Protein AF-A0A7S2KIX0-F1 (afdb_monomer_lite)

Secondary structure (DSSP, 8-state):
----------GGGTSS--BBTT-PBBPSSEEETTTEEESSSSB-TT--TT--EEEBSSTTTSSSSEEEBPPPTHHHHTTEE-SSTT-B-TT--BHHHHHHTT-B-TTSSB-TTS-TTS--GGGG-BTTB-HHHH-GGGT-SEES-TT-BPPTT-B-TTS-BHHHHHHTT-EETTTEE-TT--HHHH--GGGG-BTTB-HHHH-GGGT-SBTS------PPP-PPPPP-

Structure (mmCIF, N/CA/C/O backbone):
data_AF-A0A7S2KIX0-F1
#
_entry.id   AF-A0A7S2KIX0-F1
#
loop_
_atom_site.group_PDB
_atom_site.id
_atom_site.type_symbol
_atom_site.label_atom_id
_atom_site.label_alt_id
_atom_site.label_comp_id
_atom_site.label_asym_id
_atom_site.label_entity_id
_atom_site.label_seq_id
_atom_site.pdbx_PDB_ins_code
_atom_site.Cartn_x
_atom_site.Cartn_y
_atom_site.Cartn_z
_atom_site.occupancy
_atom_site.B_iso_or_equiv
_atom_site.auth_seq_id
_atom_site.auth_comp_id
_atom_site.auth_asym_id
_atom_site.auth_atom_id
_atom_site.pdbx_PDB_model_num
ATOM 1 N N . ALA A 1 1 ? -19.365 14.871 -30.797 1.00 33.94 1 ALA A N 1
ATOM 2 C CA . ALA A 1 1 ? -18.209 13.958 -30.848 1.00 33.94 1 ALA A CA 1
ATOM 3 C C . ALA A 1 1 ? -17.497 14.043 -29.508 1.00 33.94 1 ALA A C 1
ATOM 5 O O . ALA A 1 1 ? -16.881 15.056 -29.206 1.00 33.94 1 ALA A O 1
ATOM 6 N N . SER A 1 2 ? -17.723 13.043 -28.665 1.00 33.34 2 SER A N 1
ATOM 7 C CA . SER A 1 2 ? -17.165 12.904 -27.321 1.00 33.34 2 SER A CA 1
ATOM 8 C C . SER A 1 2 ? -15.720 12.429 -27.450 1.00 33.34 2 SER A C 1
ATOM 10 O O . SER A 1 2 ? -15.500 11.404 -28.088 1.00 33.34 2 SER A O 1
ATOM 12 N N . ASN A 1 3 ? -14.748 13.138 -26.875 1.00 33.38 3 ASN A N 1
ATOM 13 C CA . ASN A 1 3 ? -13.378 12.637 -26.781 1.00 33.38 3 ASN A CA 1
ATOM 14 C C . ASN A 1 3 ? -13.010 12.527 -25.302 1.00 33.38 3 ASN A C 1
ATOM 16 O O . ASN A 1 3 ? -12.975 13.528 -24.588 1.00 33.38 3 ASN A O 1
ATOM 20 N N . GLY A 1 4 ? -12.882 11.281 -24.850 1.00 30.16 4 GLY A N 1
ATOM 21 C CA . GLY A 1 4 ? -12.712 10.906 -23.455 1.00 30.16 4 GLY A CA 1
ATOM 22 C C . GLY A 1 4 ? -11.317 11.232 -22.941 1.00 30.16 4 GLY A C 1
ATOM 23 O O . GLY A 1 4 ? -10.312 10.948 -23.590 1.00 30.16 4 GLY A O 1
ATOM 24 N N . SER A 1 5 ? -11.277 11.812 -21.747 1.00 35.88 5 SER A N 1
ATOM 25 C CA . SER A 1 5 ? -10.066 12.038 -20.972 1.00 35.88 5 SER A CA 1
ATOM 26 C C . SER A 1 5 ? -9.461 10.698 -20.553 1.00 35.88 5 SER A C 1
ATOM 28 O O . SER A 1 5 ? -9.914 10.072 -19.596 1.00 35.88 5 SER A O 1
ATOM 30 N N . ALA A 1 6 ? -8.429 10.256 -21.270 1.00 33.47 6 ALA A N 1
ATOM 31 C CA . ALA A 1 6 ? -7.516 9.242 -20.774 1.00 33.47 6 ALA A CA 1
ATOM 32 C C . ALA A 1 6 ? -6.704 9.864 -19.631 1.00 33.47 6 ALA A C 1
ATOM 34 O O . ALA A 1 6 ? -5.890 10.763 -19.841 1.00 33.47 6 ALA A O 1
ATOM 35 N N . VAL A 1 7 ? -6.965 9.411 -18.409 1.00 40.19 7 VAL A N 1
ATOM 36 C CA . VAL A 1 7 ? -6.125 9.691 -17.244 1.00 40.19 7 VAL A CA 1
ATOM 37 C C . VAL A 1 7 ? -4.750 9.091 -17.537 1.00 40.19 7 VAL A C 1
ATOM 39 O O . VAL A 1 7 ? -4.582 7.874 -17.536 1.00 40.19 7 VAL A O 1
ATOM 42 N N . THR A 1 8 ? -3.771 9.930 -17.864 1.00 33.56 8 THR A N 1
ATOM 43 C CA . THR A 1 8 ? -2.379 9.512 -18.044 1.00 33.56 8 THR A CA 1
ATOM 44 C C . THR A 1 8 ? -1.840 9.027 -16.703 1.00 33.56 8 THR A C 1
ATOM 46 O O . THR A 1 8 ? -1.513 9.832 -15.831 1.00 33.56 8 THR A O 1
ATOM 49 N N . ALA A 1 9 ? -1.770 7.706 -16.529 1.00 35.38 9 ALA A N 1
ATOM 50 C CA . ALA A 1 9 ? -1.005 7.094 -15.455 1.00 35.38 9 ALA A CA 1
ATOM 51 C C . ALA A 1 9 ? 0.462 7.547 -15.563 1.00 35.38 9 ALA A C 1
ATOM 53 O O . ALA A 1 9 ? 1.038 7.580 -16.651 1.00 35.38 9 ALA A O 1
ATOM 54 N N . ASN A 1 10 ? 1.045 7.943 -14.433 1.00 35.91 10 ASN A N 1
ATOM 55 C CA . ASN A 1 10 ? 2.407 8.457 -14.343 1.00 35.91 10 ASN A CA 1
ATOM 56 C C . ASN A 1 10 ? 3.412 7.419 -14.884 1.00 35.91 10 ASN A C 1
ATOM 58 O O . ASN A 1 10 ? 3.462 6.299 -14.377 1.00 35.91 10 ASN A O 1
ATOM 62 N N . ALA A 1 11 ? 4.220 7.782 -15.886 1.00 34.94 11 ALA A N 1
ATOM 63 C CA . ALA A 1 11 ? 5.171 6.878 -16.546 1.00 34.94 11 ALA A CA 1
ATOM 64 C C . ALA A 1 11 ? 6.169 6.224 -15.566 1.00 34.94 11 ALA A C 1
ATOM 66 O O . ALA A 1 11 ? 6.608 5.100 -15.788 1.00 34.94 11 ALA A O 1
ATOM 67 N N . SER A 1 12 ? 6.456 6.873 -14.434 1.00 41.53 12 SER A N 1
ATOM 68 C CA . SER A 1 12 ? 7.320 6.351 -13.367 1.00 41.53 12 SER A CA 1
ATOM 69 C C . SER A 1 12 ? 6.757 5.115 -12.646 1.00 41.53 12 SER A C 1
ATOM 71 O O . SER A 1 12 ? 7.514 4.364 -12.037 1.00 41.53 12 SER A O 1
ATOM 73 N N . ALA A 1 13 ? 5.441 4.881 -12.715 1.00 47.72 13 ALA A N 1
ATOM 74 C CA . ALA A 1 13 ? 4.786 3.707 -12.133 1.00 47.72 13 ALA A CA 1
ATOM 75 C C . ALA A 1 13 ? 4.957 2.438 -12.983 1.00 47.72 13 ALA A C 1
ATOM 77 O O . ALA A 1 13 ? 4.900 1.331 -12.450 1.00 47.72 13 ALA A O 1
ATOM 78 N N . ALA A 1 14 ? 5.177 2.590 -14.294 1.00 49.25 14 ALA A N 1
ATOM 79 C CA . ALA A 1 14 ? 5.351 1.472 -15.220 1.00 49.25 14 ALA A CA 1
ATOM 80 C C . ALA A 1 14 ? 6.753 0.834 -15.129 1.00 49.25 14 ALA A C 1
ATOM 82 O O . ALA A 1 14 ? 6.916 -0.332 -15.478 1.00 49.25 14 ALA A O 1
ATOM 83 N N . THR A 1 15 ? 7.750 1.562 -14.612 1.00 52.56 15 THR A N 1
ATOM 84 C CA . THR A 1 15 ? 9.165 1.135 -14.608 1.00 52.56 15 THR A CA 1
ATOM 85 C C . THR A 1 15 ? 9.674 0.646 -13.246 1.00 52.56 15 THR A C 1
ATOM 87 O O . THR A 1 15 ? 10.772 0.095 -13.159 1.00 52.56 15 THR A O 1
ATOM 90 N N . ALA A 1 16 ? 8.91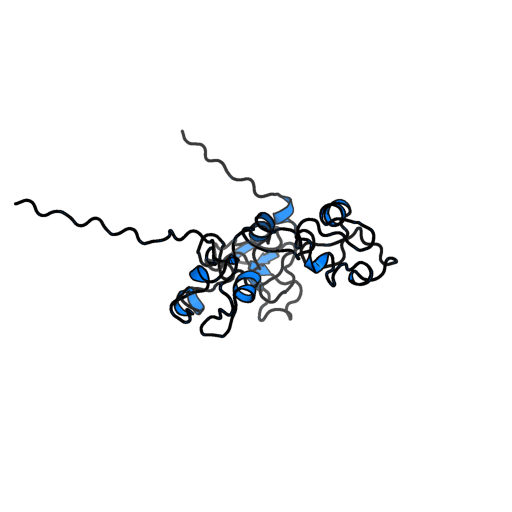5 0.847 -12.165 1.00 66.50 16 ALA 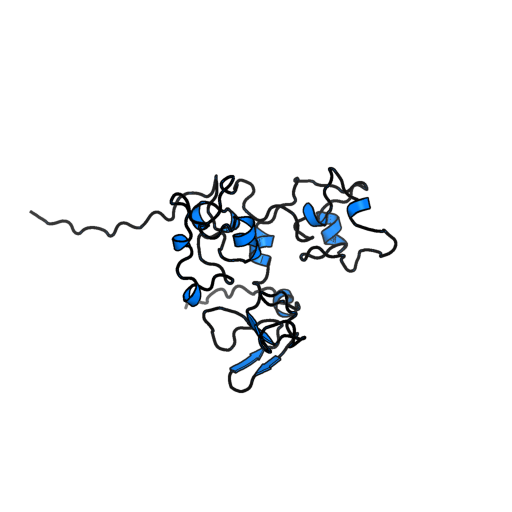A N 1
ATOM 91 C CA . ALA A 1 16 ? 9.303 0.361 -10.843 1.00 66.50 16 ALA A CA 1
ATOM 92 C C . ALA A 1 16 ? 9.231 -1.175 -10.793 1.00 66.50 16 ALA A C 1
ATOM 94 O O . ALA A 1 16 ? 8.235 -1.769 -11.211 1.00 66.50 16 ALA A O 1
ATOM 95 N N . VAL A 1 17 ? 10.281 -1.816 -10.269 1.00 79.25 17 VAL A N 1
ATOM 96 C CA . VAL A 1 17 ? 10.253 -3.256 -9.987 1.00 79.25 17 VAL A CA 1
ATOM 97 C C . VAL A 1 17 ? 9.199 -3.514 -8.920 1.00 79.25 17 VAL A C 1
ATOM 99 O O . VAL A 1 17 ? 9.225 -2.889 -7.864 1.00 79.25 17 VAL A O 1
ATOM 102 N N . ARG A 1 18 ? 8.265 -4.416 -9.207 1.00 88.19 18 ARG A N 1
ATOM 103 C CA . ARG A 1 18 ? 7.156 -4.762 -8.319 1.00 88.19 18 ARG A CA 1
ATOM 104 C C . ARG A 1 18 ? 7.367 -6.139 -7.705 1.00 88.19 18 ARG A C 1
ATOM 106 O O . ARG A 1 18 ? 8.311 -6.851 -8.040 1.00 88.19 18 ARG A O 1
ATOM 113 N N . MET A 1 19 ? 6.499 -6.478 -6.763 1.00 89.56 19 MET A N 1
ATOM 114 C CA . MET A 1 19 ? 6.519 -7.760 -6.076 1.00 89.56 19 MET A CA 1
ATOM 115 C C . MET A 1 19 ? 5.171 -8.455 -6.195 1.00 89.56 19 MET A C 1
ATOM 117 O O . MET A 1 19 ? 4.130 -7.797 -6.332 1.00 89.56 19 MET A O 1
ATOM 121 N N . THR A 1 20 ? 5.201 -9.776 -6.104 1.00 90.50 20 THR A N 1
ATOM 122 C CA . THR A 1 20 ? 4.007 -10.602 -5.969 1.00 90.50 20 THR A CA 1
ATOM 123 C C . THR A 1 20 ? 3.407 -10.499 -4.566 1.00 90.50 20 THR A C 1
ATOM 125 O O . THR A 1 20 ? 4.004 -9.907 -3.656 1.00 90.50 20 THR A O 1
ATOM 128 N N . TRP A 1 21 ? 2.226 -11.084 -4.363 1.00 81.56 21 TRP A N 1
ATOM 129 C CA . TRP A 1 21 ? 1.598 -11.214 -3.045 1.00 81.56 21 TRP A CA 1
ATOM 130 C C . TRP A 1 21 ? 2.486 -11.921 -2.012 1.00 81.56 21 TRP A C 1
ATOM 132 O O . TRP A 1 21 ? 2.554 -11.448 -0.874 1.00 81.56 21 TRP A O 1
ATOM 142 N N . ASN A 1 22 ? 3.284 -12.908 -2.430 1.00 83.19 22 ASN A N 1
ATOM 143 C CA . ASN A 1 22 ? 4.268 -13.579 -1.569 1.00 83.19 22 ASN A CA 1
ATOM 144 C C . ASN A 1 22 ? 5.575 -12.785 -1.382 1.00 83.19 22 ASN A C 1
ATOM 146 O O . ASN A 1 22 ? 6.516 -13.256 -0.752 1.00 83.19 22 ASN A O 1
ATOM 150 N N . GLY A 1 23 ? 5.646 -11.548 -1.889 1.00 84.69 23 GLY A N 1
ATOM 151 C CA . GLY A 1 23 ? 6.829 -10.694 -1.759 1.00 84.69 23 GLY A CA 1
ATOM 152 C C . GLY A 1 23 ? 7.939 -11.032 -2.753 1.00 84.69 23 GLY A C 1
ATOM 153 O O . GLY A 1 23 ? 9.059 -10.541 -2.612 1.00 84.69 23 GLY A O 1
ATOM 154 N N . CYS A 1 24 ? 7.642 -11.828 -3.779 1.00 92.00 24 CYS A N 1
ATOM 155 C CA . CYS A 1 24 ? 8.630 -12.244 -4.757 1.00 92.00 24 CYS A CA 1
ATOM 156 C C . CYS A 1 24 ? 8.870 -11.155 -5.781 1.00 92.00 24 CYS A C 1
ATOM 158 O O . CYS A 1 24 ? 7.944 -10.588 -6.358 1.00 92.00 24 CYS A O 1
ATOM 160 N N . LYS A 1 25 ? 10.144 -10.850 -6.008 1.00 93.31 25 LYS A N 1
ATOM 161 C CA . LYS A 1 25 ? 10.543 -9.794 -6.926 1.00 93.31 25 LYS A CA 1
ATOM 162 C C . LYS A 1 25 ? 10.190 -10.183 -8.358 1.00 93.31 25 LYS A C 1
ATOM 164 O O . LYS A 1 25 ? 10.662 -11.194 -8.875 1.00 93.31 25 LYS A O 1
ATOM 169 N N . CYS A 1 26 ? 9.385 -9.353 -9.002 1.00 94.12 26 CYS A N 1
ATOM 170 C CA . CYS A 1 26 ? 9.040 -9.496 -10.404 1.00 94.12 26 CYS A CA 1
ATOM 171 C C . CYS A 1 26 ? 10.223 -9.108 -11.295 1.00 94.12 26 CYS A C 1
ATOM 173 O O . CYS A 1 26 ? 10.953 -8.157 -11.003 1.00 94.12 26 CYS A O 1
ATOM 175 N N . LYS A 1 27 ? 10.372 -9.781 -12.438 1.00 94.19 27 LYS A N 1
ATOM 176 C CA . LYS A 1 27 ? 11.271 -9.326 -13.509 1.00 94.19 27 LYS A CA 1
ATOM 177 C C . LYS A 1 27 ? 10.851 -7.932 -13.979 1.00 94.19 27 LYS A C 1
ATOM 179 O O . LYS A 1 27 ? 9.680 -7.578 -13.897 1.00 94.19 27 LYS A O 1
ATOM 184 N N . LYS A 1 28 ? 11.799 -7.136 -14.482 1.00 91.38 28 LYS A N 1
ATOM 185 C CA . LYS A 1 28 ? 11.531 -5.788 -15.035 1.00 91.38 28 LYS A CA 1
ATOM 186 C C . LYS A 1 28 ? 10.733 -5.808 -16.337 1.00 91.38 28 LYS A C 1
ATOM 188 O O . LYS A 1 28 ? 10.023 -4.854 -16.624 1.00 91.38 28 LYS A O 1
ATOM 193 N N . GLU A 1 29 ? 10.892 -6.880 -17.097 1.00 92.62 29 GLU A N 1
ATOM 194 C CA . GLU A 1 29 ? 10.193 -7.181 -18.337 1.00 92.62 29 GLU A CA 1
ATOM 195 C C . GLU A 1 29 ? 10.167 -8.703 -18.506 1.00 92.62 29 GLU A C 1
ATOM 197 O O . GLU A 1 29 ? 11.024 -9.419 -17.968 1.00 92.62 29 GLU A O 1
ATOM 202 N N . TRP A 1 30 ? 9.173 -9.221 -19.216 1.00 93.06 30 TRP A N 1
ATOM 203 C CA . TRP A 1 30 ? 9.039 -10.656 -19.451 1.00 93.06 30 TRP A CA 1
ATOM 204 C C . TRP A 1 30 ? 8.177 -10.952 -20.678 1.00 93.06 30 TRP A C 1
ATOM 206 O O . TRP A 1 30 ? 7.436 -10.109 -21.176 1.00 93.06 30 TRP A O 1
ATOM 216 N N . THR A 1 31 ? 8.292 -12.167 -21.207 1.00 93.56 31 THR A N 1
ATOM 217 C CA . THR A 1 31 ? 7.470 -12.664 -22.317 1.00 93.56 31 THR A CA 1
ATOM 218 C C . THR A 1 31 ? 7.097 -14.112 -22.046 1.00 93.56 31 THR A C 1
ATOM 220 O O . THR A 1 31 ? 7.946 -14.892 -21.614 1.00 93.56 31 THR A O 1
ATOM 223 N N . TRP A 1 32 ? 5.840 -14.463 -22.308 1.00 90.62 32 TRP A N 1
ATOM 224 C CA . TRP A 1 32 ? 5.318 -15.816 -22.162 1.00 90.62 32 TRP A CA 1
ATOM 225 C C . TRP A 1 32 ? 4.600 -16.250 -23.440 1.00 90.62 32 TRP A C 1
ATOM 227 O O . TRP A 1 32 ? 3.709 -15.560 -23.948 1.00 90.62 32 TRP A O 1
ATOM 237 N N . ALA A 1 33 ? 4.991 -17.410 -23.968 1.00 91.38 33 ALA A N 1
ATOM 238 C CA . ALA A 1 33 ? 4.444 -17.941 -25.210 1.00 91.38 33 ALA A CA 1
ATOM 239 C C . ALA A 1 33 ? 2.931 -18.192 -25.089 1.00 91.38 33 ALA A C 1
ATOM 241 O O . ALA A 1 33 ? 2.482 -18.907 -24.200 1.00 91.38 33 ALA A O 1
ATOM 242 N N . GLY A 1 34 ? 2.148 -17.613 -26.000 1.00 88.12 34 GLY A N 1
ATOM 243 C CA . GLY A 1 34 ? 0.690 -17.777 -26.033 1.00 88.12 34 GLY A CA 1
ATOM 244 C C . GLY A 1 34 ? -0.109 -16.798 -25.166 1.00 88.12 34 GLY A C 1
ATOM 245 O O . GLY A 1 34 ? -1.326 -16.781 -25.292 1.00 88.12 34 GLY A O 1
ATOM 246 N N . ILE A 1 35 ? 0.547 -15.962 -24.353 1.00 87.19 35 ILE A N 1
ATOM 247 C CA . ILE A 1 35 ? -0.111 -14.919 -23.544 1.00 87.19 35 ILE A CA 1
ATOM 248 C C . ILE A 1 35 ? 0.306 -13.525 -24.034 1.00 87.19 35 ILE A C 1
ATOM 250 O O . ILE A 1 35 ? -0.543 -12.689 -24.327 1.00 87.19 35 ILE A O 1
ATOM 254 N N . GLY A 1 36 ? 1.610 -13.271 -24.180 1.00 88.94 36 GLY A N 1
ATOM 255 C CA . GLY A 1 36 ? 2.118 -11.976 -24.635 1.00 88.94 36 GLY A CA 1
ATOM 256 C C . GLY A 1 36 ? 3.407 -11.550 -23.939 1.00 88.94 36 GLY A C 1
ATOM 257 O O . GLY A 1 36 ? 4.135 -12.365 -23.370 1.00 88.94 36 GLY A O 1
ATOM 258 N N . SER A 1 37 ? 3.700 -10.254 -24.009 1.00 90.31 37 SER A N 1
ATOM 259 C CA . SER A 1 37 ? 4.885 -9.634 -23.412 1.00 90.31 37 SER A CA 1
ATOM 260 C C . SER A 1 37 ? 4.506 -8.486 -22.488 1.00 90.31 37 SER A C 1
ATOM 262 O O . SER A 1 37 ? 3.569 -7.739 -22.767 1.00 90.31 37 SER A O 1
ATOM 264 N N . CYS A 1 38 ? 5.297 -8.295 -21.442 1.00 90.88 38 CYS A N 1
ATOM 265 C CA . CYS A 1 38 ? 5.198 -7.189 -20.509 1.00 90.88 38 CYS A CA 1
ATOM 266 C C . CYS A 1 38 ? 6.516 -6.411 -20.521 1.00 90.88 38 CYS A C 1
ATOM 268 O O . CYS A 1 38 ? 7.558 -6.955 -20.163 1.00 90.88 38 CYS A O 1
ATOM 270 N N . ASN A 1 39 ? 6.467 -5.140 -20.926 1.00 89.50 39 ASN A N 1
ATOM 271 C CA . ASN A 1 39 ? 7.597 -4.199 -20.845 1.00 89.50 39 ASN A CA 1
ATOM 272 C C . ASN A 1 39 ? 7.539 -3.370 -19.545 1.00 89.50 39 ASN A C 1
ATOM 274 O O . ASN A 1 39 ? 7.779 -2.166 -19.515 1.00 89.50 39 ASN A O 1
ATOM 278 N N . ALA A 1 40 ? 7.070 -4.010 -18.486 1.00 86.56 40 ALA A N 1
ATOM 279 C CA . ALA A 1 40 ? 6.928 -3.454 -17.156 1.00 86.56 40 ALA A CA 1
ATOM 280 C C . ALA A 1 40 ? 7.121 -4.594 -16.158 1.00 86.56 40 ALA A C 1
ATOM 282 O O . ALA A 1 40 ? 7.168 -5.769 -16.530 1.00 86.56 40 ALA A O 1
ATOM 283 N N . SER A 1 41 ? 7.204 -4.264 -14.871 1.00 90.19 41 SER A N 1
ATOM 284 C CA . SER A 1 41 ? 7.397 -5.313 -13.877 1.00 90.19 41 SER A CA 1
ATOM 285 C C . SER A 1 41 ? 6.140 -6.164 -13.655 1.00 90.19 41 SER A C 1
ATOM 287 O O . SER A 1 41 ? 6.243 -7.368 -13.458 1.00 90.19 41 SER A O 1
ATOM 289 N N . CYS A 1 42 ? 4.951 -5.562 -13.773 1.00 90.62 42 CYS A N 1
ATOM 290 C CA . CYS A 1 42 ? 3.653 -6.234 -13.657 1.00 90.62 42 CYS A CA 1
ATOM 291 C C . CYS A 1 42 ? 2.701 -5.775 -14.760 1.00 90.62 42 CYS A C 1
ATOM 293 O O . CYS A 1 42 ? 2.521 -4.569 -14.939 1.00 90.62 42 CYS A O 1
ATOM 295 N N . CYS A 1 43 ? 2.041 -6.718 -15.428 1.00 90.38 43 CYS A N 1
ATOM 296 C CA . CYS A 1 43 ? 1.052 -6.462 -16.479 1.00 90.38 43 CYS A CA 1
ATOM 297 C C . CYS A 1 43 ? -0.153 -7.393 -16.329 1.00 90.38 43 CYS A C 1
ATOM 299 O O . CYS A 1 43 ? -0.120 -8.319 -15.533 1.00 90.38 43 CYS A O 1
ATOM 301 N N . ASN A 1 44 ? -1.200 -7.160 -17.121 1.00 89.88 44 ASN A N 1
ATOM 302 C CA . ASN A 1 44 ? -2.329 -8.080 -17.265 1.00 89.88 44 ASN A CA 1
ATOM 303 C C . ASN A 1 44 ? -2.647 -8.307 -18.762 1.00 89.88 44 ASN A C 1
ATOM 305 O O . ASN A 1 44 ? -3.654 -7.795 -19.258 1.00 89.88 44 ASN A O 1
ATOM 309 N N . PRO A 1 45 ? -1.730 -8.924 -19.536 1.00 89.81 45 PRO A N 1
ATOM 310 C CA . PRO A 1 45 ? -1.855 -9.032 -20.997 1.00 89.81 45 PRO A CA 1
ATOM 311 C C . PRO A 1 45 ? -2.998 -9.951 -21.457 1.00 89.81 45 PRO A C 1
ATOM 313 O O . PRO A 1 45 ? -3.477 -9.818 -22.580 1.00 89.81 45 PRO A O 1
ATOM 316 N N . ASP A 1 46 ? -3.434 -10.860 -20.596 1.00 87.44 46 ASP A N 1
ATOM 317 C CA . ASP A 1 46 ? -4.511 -11.831 -20.788 1.00 87.44 46 ASP A CA 1
ATOM 318 C C . ASP A 1 46 ? -5.862 -11.367 -20.231 1.00 87.44 46 ASP A C 1
ATOM 320 O O . ASP A 1 46 ? -6.859 -12.074 -20.375 1.00 87.44 46 ASP A O 1
ATOM 324 N N . ASN A 1 47 ? -5.922 -10.156 -19.665 1.00 84.50 47 ASN A N 1
ATOM 325 C CA . ASN A 1 47 ? -7.128 -9.601 -19.057 1.00 84.50 47 ASN A CA 1
ATOM 326 C C . ASN A 1 47 ? -7.716 -10.548 -17.989 1.00 84.50 47 ASN A C 1
ATOM 328 O O . ASN A 1 47 ? -8.935 -10.729 -17.901 1.00 84.50 47 ASN A O 1
ATOM 332 N N . ASP A 1 48 ? -6.825 -11.145 -17.191 1.00 84.19 48 ASP A N 1
ATOM 333 C CA . ASP A 1 48 ? -7.151 -11.939 -16.014 1.00 84.19 48 ASP A CA 1
ATOM 334 C C . ASP A 1 48 ? -7.957 -11.084 -15.024 1.00 84.19 48 ASP A C 1
ATOM 336 O O . ASP A 1 48 ? -7.667 -9.908 -14.777 1.00 84.19 48 ASP A O 1
ATOM 340 N N . GLN A 1 49 ? -9.009 -11.677 -14.478 1.00 78.06 49 GLN A N 1
ATOM 341 C CA . GLN A 1 49 ? -9.926 -11.037 -13.543 1.00 78.06 49 GLN A CA 1
ATOM 342 C C . GLN A 1 49 ? -9.281 -10.831 -12.167 1.00 78.06 49 GLN A C 1
ATOM 344 O O . GLN A 1 49 ? -9.631 -9.880 -11.471 1.00 78.06 49 GLN A O 1
ATOM 349 N N . GLU A 1 50 ? -8.312 -11.675 -11.808 1.00 76.19 50 GLU A N 1
ATOM 350 C CA . GLU A 1 50 ? -7.527 -11.593 -10.571 1.00 76.19 50 GLU A CA 1
ATOM 351 C C . GLU A 1 50 ? -6.470 -10.466 -10.642 1.00 76.19 50 GLU A C 1
ATOM 353 O O . GLU A 1 50 ? -5.921 -10.033 -9.630 1.00 76.19 50 GLU A O 1
ATOM 358 N N . GLY A 1 51 ? -6.241 -9.902 -11.836 1.00 81.50 51 GLY A N 1
ATOM 359 C CA . GLY A 1 51 ? -5.516 -8.651 -12.029 1.00 81.50 51 GLY A CA 1
ATOM 360 C C . GLY A 1 51 ? -4.080 -8.814 -12.539 1.00 81.50 51 GLY A C 1
ATOM 361 O O . GLY A 1 51 ? -3.750 -9.793 -13.204 1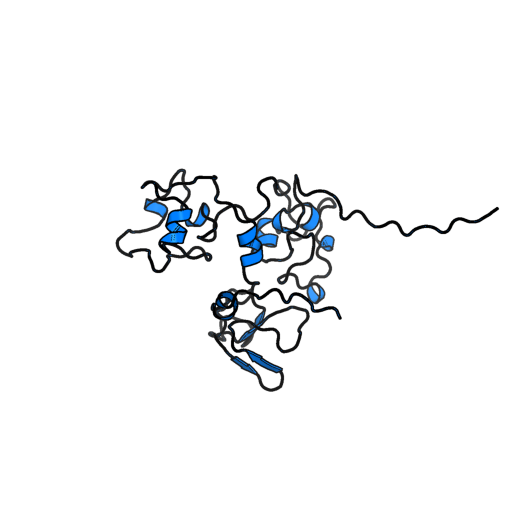.00 81.50 51 GLY A O 1
ATOM 362 N N . PRO A 1 52 ? -3.212 -7.804 -12.328 1.00 88.44 52 PRO A N 1
ATOM 363 C CA . PRO A 1 52 ? -1.869 -7.814 -12.887 1.00 88.44 52 PRO A CA 1
ATOM 364 C C . PRO A 1 52 ? -0.965 -8.833 -12.194 1.00 88.44 52 PRO A C 1
ATOM 366 O O . PRO A 1 52 ? -0.935 -8.924 -10.970 1.00 88.44 52 PRO A O 1
ATOM 369 N N . TRP A 1 53 ? -0.143 -9.513 -12.979 1.00 91.94 53 TRP A N 1
ATOM 370 C CA . TRP A 1 53 ? 0.805 -10.533 -12.552 1.00 91.94 53 TRP A CA 1
ATOM 371 C C . TRP A 1 53 ? 2.169 -10.326 -13.220 1.00 91.94 53 TRP A C 1
ATOM 373 O O . TRP A 1 53 ? 2.360 -9.424 -14.049 1.00 91.94 53 TRP A O 1
ATOM 383 N N . CYS A 1 54 ? 3.155 -11.114 -12.804 1.00 94.50 54 CYS A N 1
ATOM 384 C CA . CYS A 1 54 ? 4.508 -11.052 -13.334 1.00 94.50 54 CYS A CA 1
ATOM 385 C C . CYS A 1 54 ? 5.210 -12.408 -13.319 1.00 94.50 54 CYS A C 1
ATOM 387 O O . CYS A 1 54 ? 4.874 -13.291 -12.535 1.00 94.50 54 CYS A O 1
ATOM 389 N N . MET A 1 55 ? 6.265 -12.525 -14.125 1.00 95.12 55 MET A N 1
ATOM 390 C CA . MET A 1 55 ? 7.276 -13.567 -13.951 1.00 95.12 55 MET A CA 1
ATOM 391 C C . MET A 1 55 ? 8.212 -13.190 -12.803 1.00 95.12 55 MET A C 1
ATOM 393 O O . MET A 1 55 ? 8.759 -12.083 -12.811 1.00 95.12 55 MET A O 1
ATOM 397 N N . VAL A 1 56 ? 8.454 -14.099 -11.860 1.00 95.44 56 VAL A N 1
ATOM 398 C CA . VAL A 1 56 ? 9.380 -13.838 -10.746 1.00 95.44 56 VAL A CA 1
ATOM 399 C C . VAL A 1 56 ? 10.838 -13.975 -11.181 1.00 95.44 56 VAL A C 1
ATOM 401 O O . VAL A 1 56 ? 11.172 -14.750 -12.081 1.00 95.44 56 VAL A O 1
ATOM 404 N N . GLU A 1 57 ? 11.724 -13.180 -10.580 1.00 94.50 57 GLU A N 1
ATOM 405 C CA . GLU A 1 57 ? 13.174 -13.293 -10.784 1.00 94.50 57 GLU A CA 1
ATOM 406 C C . GLU A 1 57 ? 13.708 -14.601 -10.190 1.00 94.50 57 GLU A C 1
ATOM 408 O O . GLU A 1 57 ? 14.442 -15.324 -10.866 1.00 94.50 57 GLU A O 1
ATOM 413 N N . ASP A 1 58 ? 13.300 -14.910 -8.956 1.00 93.31 58 ASP A N 1
ATOM 414 C CA . ASP A 1 58 ? 13.630 -16.149 -8.257 1.00 93.31 58 ASP A CA 1
ATOM 415 C C . ASP A 1 58 ? 12.451 -17.125 -8.323 1.00 93.31 58 ASP A C 1
ATOM 417 O O . ASP A 1 58 ? 11.426 -16.932 -7.672 1.00 93.31 58 ASP A O 1
ATOM 421 N N . LYS A 1 59 ? 12.627 -18.192 -9.105 1.00 92.06 59 LYS A N 1
ATOM 422 C CA . LYS A 1 59 ? 11.634 -19.256 -9.313 1.00 92.06 59 LYS A CA 1
ATOM 423 C C . LYS A 1 59 ? 11.342 -20.081 -8.062 1.00 92.06 59 LYS A C 1
ATOM 425 O O . LYS A 1 59 ? 10.388 -20.843 -8.062 1.00 92.06 59 LYS A O 1
ATOM 430 N N . THR A 1 60 ? 12.192 -19.991 -7.043 1.00 91.62 60 THR A N 1
ATOM 431 C CA . THR A 1 60 ? 11.992 -20.691 -5.768 1.00 91.62 60 THR A CA 1
ATOM 432 C C . THR A 1 60 ? 11.203 -19.861 -4.761 1.00 91.62 60 THR A C 1
ATOM 434 O O . THR A 1 60 ? 10.830 -20.382 -3.716 1.00 91.62 60 THR A O 1
ATOM 437 N N . CYS A 1 61 ? 10.964 -18.579 -5.056 1.00 91.31 61 CYS A N 1
ATOM 438 C CA . CYS A 1 61 ? 10.245 -17.684 -4.158 1.00 91.31 61 CYS A CA 1
ATOM 439 C C . CYS A 1 61 ? 8.725 -17.896 -4.213 1.00 91.31 61 CYS A C 1
ATOM 441 O O . CYS A 1 61 ? 8.056 -17.805 -3.188 1.00 91.31 61 CYS A O 1
ATOM 443 N N . GLU A 1 62 ? 8.188 -18.163 -5.403 1.00 90.75 62 GLU A N 1
ATOM 444 C CA . GLU A 1 62 ? 6.780 -18.511 -5.614 1.00 90.75 62 GLU A CA 1
ATOM 445 C C . GLU A 1 62 ? 6.619 -20.025 -5.777 1.00 90.75 62 GLU A C 1
ATOM 447 O O . GLU A 1 62 ? 7.564 -20.729 -6.134 1.00 90.75 62 GLU A O 1
ATOM 452 N N . ASP A 1 63 ? 5.386 -20.515 -5.627 1.00 86.75 63 ASP A N 1
ATOM 453 C CA . ASP A 1 63 ? 5.023 -21.899 -5.976 1.00 86.75 63 ASP A CA 1
ATOM 454 C C . ASP A 1 63 ? 5.046 -22.153 -7.504 1.00 86.75 63 ASP A C 1
ATOM 456 O O . ASP A 1 63 ? 4.827 -23.273 -7.974 1.00 86.75 63 ASP A O 1
ATOM 460 N N . ALA A 1 64 ? 5.313 -21.111 -8.299 1.00 90.25 64 ALA A N 1
ATOM 461 C CA . ALA A 1 64 ? 5.415 -21.137 -9.751 1.00 90.25 64 ALA A CA 1
ATOM 462 C C . ALA A 1 64 ? 6.477 -20.147 -10.270 1.00 90.25 64 ALA A C 1
ATOM 464 O O . ALA A 1 64 ? 6.978 -19.286 -9.557 1.00 90.25 64 ALA A O 1
ATOM 465 N N . ASP A 1 65 ? 6.775 -20.201 -11.573 1.00 93.69 65 ASP A N 1
ATOM 466 C CA . ASP A 1 65 ? 7.661 -19.224 -12.230 1.00 93.69 65 ASP A CA 1
ATOM 467 C C . ASP A 1 65 ? 7.038 -17.803 -12.346 1.00 93.69 65 ASP A C 1
ATOM 469 O O . ASP A 1 65 ? 7.652 -16.892 -12.919 1.00 93.69 65 ASP A O 1
ATOM 473 N N . TRP A 1 66 ? 5.820 -17.604 -11.834 1.00 93.62 66 TRP A N 1
ATOM 474 C CA . TRP A 1 66 ? 5.025 -16.379 -11.912 1.00 93.62 66 TRP A CA 1
ATOM 475 C C . TRP A 1 66 ? 4.193 -16.174 -10.637 1.00 93.62 66 TRP A C 1
ATOM 477 O O . TRP A 1 66 ? 3.972 -17.119 -9.885 1.00 93.62 66 TRP A O 1
ATOM 487 N N . GLY A 1 67 ? 3.703 -14.953 -10.416 1.00 91.94 67 GLY A N 1
ATOM 488 C CA . GLY A 1 67 ? 2.747 -14.659 -9.345 1.00 91.94 67 GLY A CA 1
ATOM 489 C C . GLY A 1 67 ? 1.971 -13.358 -9.567 1.00 91.94 67 GLY A C 1
ATOM 490 O O . GLY A 1 67 ? 2.394 -12.482 -10.331 1.00 91.94 67 GLY A O 1
ATOM 491 N N . TYR A 1 68 ? 0.823 -13.226 -8.899 1.00 89.38 68 TYR A N 1
ATOM 492 C CA . TYR A 1 68 ? -0.004 -12.015 -8.938 1.00 89.38 68 TYR A CA 1
ATOM 493 C C . TYR A 1 68 ? 0.657 -10.873 -8.176 1.00 89.38 68 TYR A C 1
ATOM 495 O O . TYR A 1 68 ? 1.163 -11.047 -7.067 1.00 89.38 68 TYR A O 1
ATOM 503 N N . CYS A 1 69 ? 0.643 -9.686 -8.768 1.00 88.44 69 CYS A N 1
ATOM 504 C CA . CYS A 1 69 ? 1.347 -8.527 -8.253 1.00 88.44 69 CYS A CA 1
ATOM 505 C C . CYS A 1 69 ? 0.556 -7.775 -7.188 1.00 88.44 69 CYS A C 1
ATOM 507 O O . CYS A 1 69 ? -0.561 -7.321 -7.444 1.00 88.44 69 CYS A O 1
ATOM 509 N N . LYS A 1 70 ? 1.215 -7.446 -6.070 1.00 83.19 70 LYS A N 1
ATOM 510 C CA . LYS A 1 70 ? 0.692 -6.474 -5.093 1.00 83.19 70 LYS A CA 1
ATOM 511 C C . LYS A 1 70 ? 0.418 -5.147 -5.782 1.00 83.19 70 LYS A C 1
ATOM 513 O O . LYS A 1 70 ? 1.341 -4.676 -6.455 1.00 83.19 70 LYS A O 1
ATOM 518 N N . PRO A 1 71 ? -0.772 -4.526 -5.649 1.00 69.00 71 PRO A N 1
ATOM 519 C CA . PRO A 1 71 ? -1.149 -3.311 -6.363 1.00 69.00 71 PRO A CA 1
ATOM 520 C C . PRO A 1 71 ? -0.109 -2.212 -6.172 1.00 69.00 71 PRO A C 1
ATOM 522 O O . PRO A 1 71 ? 0.566 -2.141 -5.143 1.00 69.00 71 PRO A O 1
ATOM 525 N N . TRP A 1 72 ? 0.016 -1.336 -7.175 1.00 57.06 72 TRP A N 1
ATOM 526 C CA . TRP A 1 72 ? 0.830 -0.139 -7.008 1.00 57.06 72 TRP A CA 1
ATOM 527 C C . TRP A 1 72 ? 0.232 0.608 -5.792 1.00 57.06 72 TRP A C 1
ATOM 529 O O . TRP A 1 72 ? -0.943 0.978 -5.791 1.00 57.06 72 TRP A O 1
ATOM 539 N N . GLN A 1 73 ? 1.062 0.877 -4.779 1.00 54.78 73 GLN A N 1
ATOM 540 C CA . GLN A 1 73 ? 0.696 1.604 -3.557 1.00 54.78 73 GLN A CA 1
ATOM 541 C C . GLN A 1 73 ? 0.280 3.101 -3.701 1.00 54.78 73 GLN A C 1
ATOM 543 O O . GLN A 1 73 ? -0.188 3.627 -2.690 1.00 54.78 73 GLN A O 1
ATOM 548 N N . PRO A 1 74 ? 0.315 3.839 -4.846 1.00 49.38 74 PRO A N 1
ATOM 549 C CA . PRO A 1 74 ? -0.311 5.174 -4.977 1.00 49.38 74 PRO A CA 1
ATOM 550 C C . PRO A 1 74 ? -1.700 5.337 -4.374 1.00 49.38 74 PRO A C 1
ATOM 552 O O . PRO A 1 74 ? -2.006 6.423 -3.895 1.00 49.38 74 PRO A O 1
ATOM 555 N N . SER A 1 75 ? -2.561 4.315 -4.429 1.00 47.19 75 SER A N 1
ATOM 556 C CA . SER A 1 75 ? -3.942 4.465 -3.966 1.00 47.19 75 SER A CA 1
ATOM 557 C C . SER A 1 75 ? -4.039 4.532 -2.441 1.00 47.19 75 SER A C 1
ATOM 559 O O . SER A 1 75 ? -5.052 5.004 -1.931 1.00 47.19 75 SER A O 1
ATOM 561 N N . MET A 1 76 ? -3.003 4.094 -1.720 1.00 47.50 76 MET A N 1
ATOM 562 C CA . MET A 1 76 ? -2.911 4.224 -0.264 1.00 47.50 76 MET A CA 1
ATOM 563 C C . MET A 1 76 ? -2.051 5.429 0.129 1.00 47.50 76 MET A C 1
ATOM 565 O O . MET A 1 76 ? -2.354 6.087 1.117 1.00 47.50 76 MET A O 1
ATOM 569 N N . THR A 1 77 ? -1.033 5.786 -0.667 1.00 44.69 77 THR A N 1
ATOM 570 C CA . THR A 1 77 ? -0.225 6.998 -0.436 1.00 44.69 77 THR A CA 1
ATOM 571 C C . THR A 1 77 ? -1.026 8.284 -0.659 1.00 44.69 77 THR A C 1
ATOM 573 O O . THR A 1 77 ? -0.799 9.262 0.043 1.00 44.69 77 THR A O 1
ATOM 576 N N . ALA A 1 78 ? -2.007 8.294 -1.571 1.00 49.97 78 ALA A N 1
ATOM 577 C CA . ALA A 1 78 ? -2.864 9.462 -1.810 1.00 4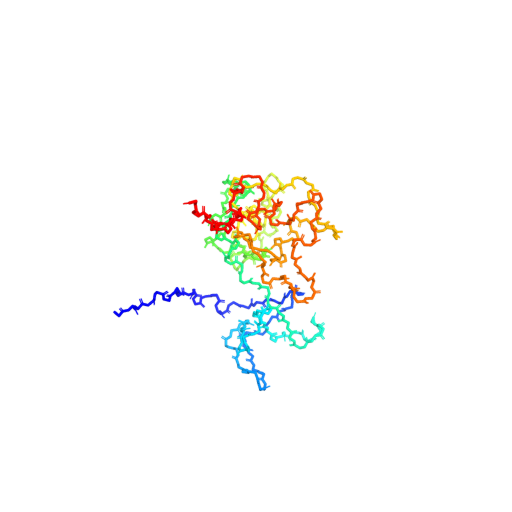9.97 78 ALA A CA 1
ATOM 578 C C . ALA A 1 78 ? -3.769 9.837 -0.616 1.00 49.97 78 ALA A C 1
ATOM 580 O O . ALA A 1 78 ? -4.273 10.956 -0.564 1.00 49.97 78 ALA A O 1
ATOM 581 N N . LEU A 1 79 ? -3.957 8.926 0.346 1.00 57.91 79 LEU A N 1
ATOM 582 C CA . LEU A 1 79 ? -4.674 9.161 1.605 1.00 57.91 79 LEU A CA 1
ATOM 583 C C . LEU A 1 79 ? -3.775 8.958 2.829 1.00 57.91 79 LEU A C 1
ATOM 585 O O . LEU A 1 79 ? -4.275 8.895 3.947 1.00 57.91 79 LEU A O 1
ATOM 589 N N . CYS A 1 80 ? -2.465 8.824 2.634 1.00 73.25 80 CYS A N 1
ATOM 590 C CA . CYS A 1 80 ? -1.552 8.633 3.743 1.00 73.25 80 CYS A CA 1
ATOM 591 C C . CYS A 1 80 ? -1.228 9.985 4.388 1.00 73.25 80 CYS A C 1
ATOM 593 O O . CYS A 1 80 ? -0.880 10.939 3.688 1.00 73.25 80 CYS A O 1
ATOM 595 N N . GLN A 1 81 ? -1.314 10.059 5.715 1.00 79.75 81 GLN A N 1
ATOM 596 C CA . GLN A 1 81 ? -0.877 11.221 6.490 1.00 79.75 81 GLN A CA 1
ATOM 597 C C . GLN A 1 81 ? 0.249 10.874 7.453 1.00 79.75 81 GLN A C 1
ATOM 599 O O . GLN A 1 81 ? 0.197 9.845 8.129 1.00 79.75 81 GLN A O 1
ATOM 604 N N . ASP A 1 82 ? 1.247 11.753 7.535 1.00 85.94 82 ASP A N 1
ATOM 605 C CA . ASP A 1 82 ? 2.329 11.610 8.503 1.00 85.94 82 ASP A CA 1
ATOM 606 C C . ASP A 1 82 ? 1.757 11.577 9.935 1.00 85.94 82 ASP A C 1
ATOM 608 O O . ASP A 1 82 ? 0.833 12.324 10.275 1.00 85.94 82 ASP A O 1
ATOM 612 N N . ALA A 1 83 ? 2.285 10.686 10.772 1.00 81.50 83 ALA A N 1
ATOM 613 C CA . ALA A 1 83 ? 1.726 10.332 12.070 1.00 81.50 83 ALA A CA 1
ATOM 614 C C . ALA A 1 83 ? 2.810 10.271 13.168 1.00 81.50 83 ALA A C 1
ATOM 616 O O . ALA A 1 83 ? 3.596 9.325 13.218 1.00 81.50 83 ALA A O 1
ATOM 617 N N . PRO A 1 84 ? 2.837 11.212 14.128 1.00 81.94 84 PRO A N 1
ATOM 618 C CA . PRO A 1 84 ? 1.919 12.336 14.278 1.00 81.94 84 PRO A CA 1
ATOM 619 C C . PRO A 1 84 ? 2.095 13.379 13.167 1.00 81.94 84 PRO A C 1
ATOM 621 O O . PRO A 1 84 ? 3.170 13.512 12.586 1.00 81.94 84 PRO A O 1
ATOM 624 N N . SER A 1 85 ? 1.047 14.167 12.924 1.00 81.00 85 SER A N 1
ATOM 625 C CA . SER A 1 85 ? 1.149 15.329 12.041 1.00 81.00 85 SER A CA 1
ATOM 626 C C . SER A 1 85 ? 2.246 16.267 12.547 1.00 81.00 85 SER A C 1
ATOM 628 O O . SER A 1 85 ? 2.227 16.666 13.712 1.00 81.00 85 SER A O 1
ATOM 630 N N . GLY A 1 86 ? 3.180 16.631 11.668 1.00 85.62 86 GLY A N 1
ATOM 631 C CA . GLY A 1 86 ? 4.333 17.457 12.030 1.00 85.62 86 GLY A CA 1
ATOM 632 C C . GLY A 1 86 ? 5.418 16.708 12.805 1.00 85.62 86 GLY A C 1
ATOM 633 O O . GLY A 1 86 ? 6.167 17.346 13.540 1.00 85.62 86 GLY A O 1
ATOM 634 N N . TRP A 1 87 ? 5.498 15.379 12.674 1.00 94.06 87 TRP A N 1
ATOM 635 C CA . TRP A 1 87 ? 6.622 14.616 13.212 1.00 94.06 87 TRP A CA 1
ATOM 636 C C . TRP A 1 87 ? 7.954 15.169 12.693 1.00 94.06 87 TRP A C 1
ATOM 638 O O . TRP A 1 87 ? 8.111 15.442 11.498 1.00 94.06 87 TRP A O 1
ATOM 648 N N . LEU A 1 88 ? 8.892 15.312 13.624 1.00 97.06 88 LEU A N 1
ATOM 649 C CA . LEU A 1 88 ? 10.284 15.652 13.386 1.00 97.06 88 LEU A CA 1
ATOM 650 C C . LEU A 1 88 ? 11.136 14.579 14.058 1.00 97.06 88 LEU A C 1
ATOM 652 O O . LEU A 1 88 ? 10.808 14.131 15.166 1.00 97.06 88 LEU A O 1
ATOM 656 N N . ASP A 1 89 ? 12.225 14.197 13.409 1.00 97.25 89 ASP A N 1
ATOM 657 C CA . ASP A 1 89 ? 13.257 13.390 14.047 1.00 97.25 89 ASP A CA 1
ATOM 658 C C . ASP A 1 89 ? 14.001 14.197 15.132 1.00 97.25 89 ASP A C 1
ATOM 660 O O . ASP A 1 89 ? 13.676 15.361 15.402 1.00 97.25 89 ASP A O 1
ATOM 664 N N . ASN A 1 90 ? 14.952 13.577 15.826 1.00 96.94 90 ASN A N 1
ATOM 665 C CA . ASN A 1 90 ? 15.660 14.244 16.925 1.00 96.94 90 ASN A CA 1
ATOM 666 C C . ASN A 1 90 ? 16.684 15.306 16.472 1.00 96.94 90 ASN A C 1
ATOM 668 O O . ASN A 1 90 ? 17.165 16.068 17.313 1.00 96.94 90 ASN A O 1
ATOM 672 N N . GLU A 1 91 ? 16.959 15.409 15.171 1.00 96.12 91 GLU A N 1
ATOM 673 C CA . GLU A 1 91 ? 17.754 16.475 14.552 1.00 96.12 91 GLU A CA 1
ATOM 674 C C . GLU A 1 91 ? 16.871 17.582 13.947 1.00 96.12 91 GLU A C 1
ATOM 676 O O . GLU A 1 91 ? 17.367 18.607 13.475 1.00 96.12 91 GLU A O 1
ATOM 681 N N . GLY A 1 92 ? 15.547 17.421 14.014 1.00 95.88 92 GLY A N 1
ATOM 682 C CA . GLY A 1 92 ? 14.568 18.381 13.518 1.00 95.88 92 GLY A CA 1
ATOM 683 C C . GLY A 1 92 ? 14.194 18.195 12.048 1.00 95.88 92 GLY A C 1
ATOM 684 O O . GLY A 1 92 ? 13.538 19.077 11.487 1.00 95.88 92 GLY A O 1
ATOM 685 N N . ALA A 1 93 ? 14.569 17.085 11.410 1.00 96.44 93 ALA A N 1
ATOM 686 C CA . ALA A 1 93 ? 14.167 16.799 10.042 1.00 96.44 93 ALA A CA 1
ATOM 687 C C . ALA A 1 93 ? 12.726 16.275 9.973 1.00 96.44 93 ALA A C 1
ATOM 689 O O . ALA A 1 93 ? 12.311 15.352 10.675 1.00 96.44 93 ALA A O 1
ATOM 690 N N . SER A 1 94 ? 11.945 16.888 9.089 1.00 96.38 94 SER A N 1
ATOM 691 C CA . SER A 1 94 ? 10.537 16.568 8.847 1.00 96.38 94 SER A CA 1
ATOM 692 C C . SER A 1 94 ? 10.352 15.455 7.819 1.00 96.38 94 SER A C 1
ATOM 694 O O . SER A 1 94 ? 11.199 15.242 6.951 1.00 96.38 94 SER A O 1
ATOM 696 N N . CYS A 1 95 ? 9.174 14.828 7.798 1.00 93.88 95 CYS A N 1
ATOM 697 C CA . CYS A 1 95 ? 8.799 13.888 6.734 1.00 93.88 95 CYS A CA 1
ATOM 698 C C . CYS A 1 95 ? 8.928 14.483 5.315 1.00 93.88 95 CYS A C 1
ATOM 700 O O . CYS A 1 95 ? 9.243 13.770 4.361 1.00 93.88 95 CYS A O 1
ATOM 702 N N . GLY A 1 96 ? 8.759 15.804 5.169 1.00 89.75 96 GLY A N 1
ATOM 703 C CA . GLY A 1 96 ? 9.018 16.511 3.914 1.00 89.75 96 GLY A CA 1
ATOM 704 C C . GLY A 1 96 ? 10.492 16.489 3.493 1.00 89.75 96 GLY A C 1
ATOM 705 O O . GLY A 1 96 ? 10.774 16.337 2.306 1.00 89.75 96 GLY A O 1
ATOM 706 N N . GLN A 1 97 ? 11.423 16.580 4.446 1.00 90.31 97 GLN A N 1
ATOM 707 C CA . GLN A 1 97 ? 12.865 16.479 4.188 1.00 90.31 97 GLN A CA 1
ATOM 708 C C . GLN A 1 97 ? 13.283 15.046 3.866 1.00 90.31 97 GLN A C 1
ATOM 710 O O . GLN A 1 97 ? 13.953 14.840 2.860 1.00 90.31 97 GLN A O 1
ATOM 715 N N . TYR A 1 98 ? 12.791 14.050 4.611 1.00 93.38 98 TYR A N 1
ATOM 716 C CA . TYR A 1 98 ? 13.037 12.635 4.288 1.00 93.38 98 TYR A CA 1
ATOM 717 C C . TYR A 1 98 ? 12.621 12.288 2.850 1.00 93.38 98 TYR A C 1
ATOM 719 O O . TYR A 1 98 ? 13.304 11.524 2.165 1.00 93.38 98 TYR A O 1
ATOM 727 N N . ARG A 1 99 ? 11.524 12.893 2.368 1.00 89.25 99 ARG A N 1
ATOM 728 C CA . ARG A 1 99 ? 11.091 12.804 0.968 1.00 89.25 99 ARG A CA 1
ATOM 729 C C . ARG A 1 99 ? 12.029 13.540 0.011 1.00 89.25 99 ARG A C 1
ATOM 731 O O . ARG A 1 99 ? 12.375 12.979 -1.024 1.00 89.25 99 ARG A O 1
ATOM 738 N N . ALA A 1 100 ? 12.349 14.801 0.301 1.00 81.12 100 ALA A N 1
ATOM 739 C CA . ALA A 1 100 ? 13.113 15.667 -0.598 1.00 81.12 100 ALA A CA 1
ATOM 740 C C . ALA A 1 100 ? 14.533 15.141 -0.838 1.00 81.12 100 ALA A C 1
ATOM 742 O O . ALA A 1 100 ? 14.999 15.145 -1.974 1.00 81.12 100 ALA A O 1
ATOM 743 N N . GLU A 1 101 ? 15.166 14.629 0.214 1.00 87.44 101 GLU A N 1
ATOM 744 C CA . GLU A 1 101 ? 16.538 14.121 0.179 1.00 87.44 101 GLU A CA 1
ATOM 745 C C . GLU A 1 101 ? 16.611 12.629 -0.183 1.00 87.44 101 GLU A C 1
ATOM 747 O O . GLU A 1 101 ? 17.690 12.076 -0.380 1.00 87.44 101 GLU A O 1
ATOM 752 N N . GLY A 1 102 ? 15.465 11.945 -0.288 1.00 89.69 102 GLY A N 1
ATOM 753 C CA . GLY A 1 102 ? 15.421 10.523 -0.627 1.00 89.69 102 GLY A CA 1
ATOM 754 C C . GLY A 1 102 ? 16.115 9.644 0.416 1.00 89.69 102 GLY A C 1
ATOM 755 O O . GLY A 1 102 ? 16.806 8.690 0.059 1.00 89.69 102 GLY A O 1
ATOM 756 N N . TRP A 1 103 ? 15.943 9.973 1.695 1.00 95.81 103 TRP A N 1
ATOM 757 C CA . TRP A 1 103 ? 16.528 9.272 2.847 1.00 95.81 103 TRP A CA 1
ATOM 758 C C . TRP A 1 103 ? 15.828 7.959 3.181 1.00 95.81 103 TRP A C 1
ATOM 760 O O . TRP A 1 103 ? 16.396 7.080 3.822 1.00 95.81 103 TRP A O 1
ATOM 770 N N . CYS A 1 104 ? 14.610 7.781 2.688 1.00 93.31 104 CYS A N 1
ATOM 771 C CA . CYS A 1 104 ? 13.851 6.552 2.825 1.00 93.31 104 CYS A CA 1
ATOM 772 C C . CYS A 1 104 ? 13.127 6.214 1.518 1.00 93.31 104 CYS A C 1
ATOM 774 O O . CYS A 1 104 ? 12.976 7.042 0.618 1.00 93.31 104 CYS A O 1
ATOM 776 N N . THR A 1 105 ? 12.653 4.979 1.429 1.00 83.38 105 THR A N 1
ATOM 777 C CA . THR A 1 105 ? 11.764 4.508 0.365 1.00 83.38 105 THR A CA 1
ATOM 778 C C . THR A 1 105 ? 10.354 4.324 0.910 1.00 83.38 105 THR A C 1
ATOM 780 O O . THR A 1 105 ? 10.169 4.035 2.092 1.00 83.38 105 THR A O 1
ATOM 783 N N . SER A 1 106 ? 9.353 4.372 0.031 1.00 76.62 106 SER A N 1
ATOM 784 C CA . SER A 1 106 ? 7.961 4.061 0.384 1.00 76.62 106 SER A CA 1
ATOM 785 C C . SER A 1 106 ? 7.741 2.614 0.852 1.00 76.62 106 SER A C 1
ATOM 787 O O . SER A 1 106 ? 6.641 2.266 1.263 1.00 76.62 106 SER A O 1
ATOM 789 N N . GLU A 1 107 ? 8.765 1.762 0.761 1.00 74.31 107 GLU A N 1
ATOM 790 C CA . GLU A 1 107 ? 8.764 0.370 1.219 1.00 74.31 107 GLU A CA 1
ATOM 791 C C . GLU A 1 107 ? 9.289 0.211 2.655 1.00 74.31 107 GLU A C 1
ATOM 793 O O . GLU A 1 107 ? 9.426 -0.918 3.121 1.00 74.31 107 GLU A O 1
ATOM 798 N N . GLY A 1 108 ? 9.635 1.300 3.351 1.00 80.50 108 GLY A N 1
ATOM 799 C CA . GLY A 1 108 ? 10.192 1.205 4.703 1.00 80.50 108 GLY A CA 1
ATOM 800 C C . GLY A 1 108 ? 11.684 0.883 4.742 1.00 80.50 108 GLY A C 1
ATOM 801 O O . GLY A 1 108 ? 12.153 0.275 5.698 1.00 80.50 108 GLY A O 1
ATOM 802 N N . LYS A 1 109 ? 12.444 1.248 3.703 1.00 87.69 109 LYS A N 1
ATOM 803 C CA . LYS A 1 109 ? 13.898 0.997 3.618 1.00 87.69 109 LYS A CA 1
ATOM 804 C C . LYS A 1 109 ? 14.698 2.288 3.521 1.00 87.69 109 LYS A C 1
ATOM 806 O O . LYS A 1 109 ? 14.144 3.313 3.124 1.00 87.69 109 LYS A O 1
ATOM 811 N N . TYR A 1 110 ? 16.002 2.195 3.783 1.00 91.25 110 TYR A N 1
ATOM 812 C CA . TYR A 1 110 ? 16.973 3.248 3.485 1.00 91.25 110 TYR A CA 1
ATOM 813 C C . TYR A 1 110 ? 16.879 3.677 2.019 1.00 91.25 110 TYR A C 1
ATOM 815 O O . TYR A 1 110 ? 16.850 2.842 1.110 1.00 91.25 110 TYR A O 1
ATOM 823 N N . GLY A 1 111 ? 16.768 4.983 1.805 1.00 90.81 111 GLY A N 1
ATOM 824 C CA . GLY A 1 111 ? 16.768 5.574 0.476 1.00 90.81 111 GLY A CA 1
ATOM 825 C C . GLY A 1 111 ? 18.188 5.871 -0.003 1.00 90.81 111 GLY A C 1
ATOM 826 O O . GLY A 1 111 ? 19.141 5.834 0.769 1.00 90.81 111 GLY A O 1
ATOM 827 N N . ALA A 1 112 ? 18.337 6.167 -1.294 1.00 90.62 112 ALA A N 1
ATOM 828 C CA . ALA A 1 112 ? 19.647 6.403 -1.905 1.00 90.62 112 ALA A CA 1
ATOM 829 C C . ALA A 1 112 ? 20.380 7.641 -1.352 1.00 90.62 112 ALA A C 1
ATOM 831 O O . ALA A 1 112 ? 21.588 7.751 -1.536 1.00 90.62 112 ALA A O 1
ATOM 832 N N . GLY A 1 113 ? 19.661 8.564 -0.709 1.00 91.31 113 GLY A N 1
ATOM 833 C CA . GLY A 1 113 ? 20.250 9.724 -0.045 1.00 91.31 113 GLY A CA 1
ATOM 834 C C . GLY A 1 113 ? 20.668 9.474 1.404 1.00 91.31 113 GLY A C 1
ATOM 835 O O . GLY A 1 113 ? 21.235 10.377 2.010 1.00 91.31 113 GLY A O 1
ATOM 836 N N . TRP A 1 114 ? 20.360 8.307 1.983 1.00 95.25 114 TRP A N 1
ATOM 837 C CA . TRP A 1 114 ? 20.798 7.972 3.338 1.00 95.25 114 TRP A CA 1
ATOM 838 C C . TRP A 1 114 ? 22.270 7.571 3.320 1.00 95.25 114 TRP A C 1
ATOM 840 O O . TRP A 1 114 ? 22.635 6.573 2.691 1.00 95.25 114 TRP A O 1
ATOM 850 N N . ASP A 1 115 ? 23.118 8.333 4.005 1.00 94.88 115 ASP A N 1
ATOM 851 C CA . ASP A 1 115 ? 24.522 7.966 4.138 1.00 94.88 115 ASP A CA 1
ATOM 852 C C . ASP A 1 115 ? 24.658 6.794 5.116 1.00 94.88 115 ASP A C 1
ATOM 854 O O . ASP A 1 115 ? 24.190 6.827 6.252 1.00 94.88 115 ASP A O 1
ATOM 858 N N . THR A 1 116 ? 25.347 5.741 4.688 1.00 91.88 116 THR A N 1
ATOM 859 C CA . THR A 1 116 ? 25.576 4.547 5.513 1.00 91.88 116 THR A CA 1
ATOM 860 C C . THR A 1 116 ? 26.377 4.817 6.792 1.00 91.88 116 THR A C 1
ATOM 862 O O . THR A 1 116 ? 26.409 3.967 7.677 1.00 91.88 116 THR A O 1
ATOM 865 N N . THR A 1 117 ? 27.040 5.971 6.901 1.00 95.50 117 THR A N 1
ATOM 866 C CA . THR A 1 117 ? 27.805 6.381 8.088 1.00 95.50 117 THR A CA 1
ATOM 867 C C . THR A 1 117 ? 26.956 7.037 9.176 1.00 95.50 117 THR A C 1
ATOM 869 O O . THR A 1 117 ? 27.444 7.195 10.292 1.00 95.50 117 THR A O 1
ATOM 872 N N . TRP A 1 118 ? 25.700 7.387 8.884 1.00 93.81 118 TRP A N 1
ATOM 873 C CA . TRP A 1 118 ? 24.772 8.027 9.826 1.00 93.81 118 TRP A CA 1
ATOM 874 C C . TRP A 1 118 ? 24.162 7.062 10.848 1.00 93.81 118 TRP A C 1
ATOM 876 O O . TRP A 1 118 ? 23.556 7.497 11.818 1.00 93.81 118 TRP A O 1
ATOM 886 N N . GLY A 1 119 ? 24.345 5.756 10.660 1.00 94.12 119 GLY A N 1
ATOM 887 C CA . GLY A 1 119 ? 23.763 4.745 11.538 1.00 94.12 119 GLY A CA 1
ATOM 888 C C . GLY A 1 119 ? 22.312 4.425 11.182 1.00 94.12 119 GLY A C 1
ATOM 889 O O . GLY A 1 119 ? 21.893 4.551 10.023 1.00 94.12 119 GLY A O 1
ATOM 890 N N . ASP A 1 120 ? 21.561 3.945 12.174 1.00 95.38 120 ASP A N 1
ATOM 891 C CA . ASP A 1 120 ? 20.208 3.424 11.980 1.00 95.38 120 ASP A CA 1
ATOM 892 C C . ASP A 1 120 ? 19.119 4.463 12.265 1.00 95.38 120 ASP A C 1
ATOM 894 O O . ASP A 1 120 ? 19.245 5.305 13.149 1.00 95.38 120 ASP A O 1
ATOM 898 N N . PHE A 1 121 ? 17.954 4.334 11.617 1.00 93.94 121 PHE A N 1
ATOM 899 C CA . PHE A 1 121 ? 16.813 5.239 11.851 1.00 93.94 121 PHE A CA 1
ATOM 900 C C . PHE A 1 121 ? 16.367 5.344 13.321 1.00 93.94 121 PHE A C 1
ATOM 902 O O . PHE A 1 121 ? 15.719 6.323 13.689 1.00 93.94 121 PHE A O 1
ATOM 909 N N . GLN A 1 122 ? 16.668 4.345 14.160 1.00 95.50 122 GLN A N 1
ATOM 910 C CA . GLN A 1 122 ? 16.323 4.386 15.586 1.00 95.50 122 GLN A CA 1
ATOM 911 C C . GLN A 1 122 ? 17.100 5.454 16.348 1.00 95.50 122 GLN A C 1
ATOM 913 O O . GLN A 1 122 ? 16.588 6.000 17.323 1.00 95.50 122 GLN A O 1
ATOM 918 N N . GLU A 1 123 ? 18.301 5.785 15.882 1.00 96.00 123 GLU A N 1
ATOM 919 C CA . GLU A 1 123 ? 19.136 6.835 16.461 1.00 96.00 123 GLU A CA 1
ATOM 920 C C . GLU A 1 123 ? 18.518 8.217 16.266 1.00 96.00 123 GLU A C 1
ATOM 922 O O . GLU A 1 123 ? 18.804 9.116 17.046 1.00 96.00 123 GLU A O 1
ATOM 927 N N . TYR A 1 124 ? 17.608 8.346 15.298 1.00 96.38 124 TYR A N 1
ATOM 928 C CA . TYR A 1 124 ? 16.886 9.566 14.947 1.00 96.38 124 TYR A CA 1
ATOM 929 C C . TYR A 1 124 ? 15.456 9.599 15.515 1.00 96.38 124 TYR A C 1
ATOM 931 O O . TYR A 1 124 ? 14.710 10.556 15.315 1.00 96.38 124 TYR A O 1
ATOM 939 N N . ALA A 1 125 ? 15.029 8.553 16.228 1.00 95.25 125 ALA A N 1
ATOM 940 C CA . ALA A 1 125 ? 13.649 8.421 16.679 1.00 95.25 125 ALA A CA 1
ATOM 941 C C . ALA A 1 125 ? 13.241 9.509 17.691 1.00 95.25 125 ALA A C 1
ATOM 943 O O . ALA A 1 125 ? 13.928 9.762 18.681 1.00 95.25 125 ALA A O 1
ATOM 944 N N . THR A 1 126 ? 12.035 10.052 17.517 1.00 94.56 126 THR A N 1
ATOM 945 C CA . THR A 1 126 ? 11.395 10.969 18.474 1.00 94.56 126 THR A CA 1
ATOM 946 C C . THR A 1 126 ? 10.080 10.370 18.947 1.00 94.56 126 THR A C 1
ATOM 948 O O . THR A 1 126 ? 9.258 9.914 18.149 1.00 94.56 126 THR A O 1
ATOM 951 N N . GLY A 1 127 ? 9.871 10.343 20.268 1.00 85.75 127 GLY A N 1
ATOM 952 C CA . GLY A 1 127 ? 8.683 9.723 20.865 1.00 85.75 127 GLY A CA 1
ATOM 953 C C . GLY A 1 127 ? 8.583 8.217 20.590 1.00 85.75 127 GLY A C 1
ATOM 954 O O . GLY A 1 127 ? 7.478 7.689 20.494 1.00 85.75 127 GLY A O 1
ATOM 955 N N . GLY A 1 128 ? 9.727 7.544 20.412 1.00 87.69 128 GLY A N 1
ATOM 956 C CA . GLY A 1 128 ? 9.798 6.113 20.103 1.00 87.69 128 GLY A CA 1
ATOM 957 C C . GLY A 1 128 ? 9.360 5.746 18.682 1.00 87.69 128 GLY A C 1
ATOM 958 O O . GLY A 1 128 ? 9.056 4.582 18.437 1.00 87.69 128 GLY A O 1
ATOM 959 N N . ARG A 1 129 ? 9.285 6.721 17.765 1.00 88.81 129 ARG A N 1
ATOM 960 C CA . ARG A 1 129 ? 8.936 6.507 16.355 1.00 88.81 129 ARG A CA 1
ATOM 961 C C . ARG A 1 129 ? 10.049 6.990 15.441 1.00 88.81 129 ARG A C 1
ATOM 963 O O . ARG A 1 129 ? 10.573 8.080 15.661 1.00 88.81 129 ARG A O 1
ATOM 970 N N . THR A 1 130 ? 10.353 6.214 14.406 1.00 96.38 130 THR A N 1
ATOM 971 C CA . THR A 1 130 ? 11.243 6.620 13.306 1.00 96.38 130 THR A CA 1
ATOM 972 C C . THR A 1 130 ? 10.467 7.193 12.130 1.00 96.38 130 THR A C 1
ATOM 974 O O . THR A 1 130 ? 9.244 7.050 12.048 1.00 96.38 130 THR A O 1
ATOM 977 N N . ALA A 1 131 ? 11.185 7.739 11.147 1.00 92.56 131 ALA A N 1
ATOM 978 C CA . ALA A 1 131 ? 10.600 8.140 9.873 1.00 92.56 131 ALA A CA 1
ATOM 979 C C . ALA A 1 131 ? 9.888 6.978 9.156 1.00 92.56 131 ALA A C 1
ATOM 981 O O . ALA A 1 131 ? 8.844 7.193 8.549 1.00 92.56 131 ALA A O 1
ATOM 982 N N . LEU A 1 132 ? 10.373 5.735 9.291 1.00 90.94 132 LEU A N 1
ATOM 983 C CA . LEU A 1 132 ? 9.731 4.550 8.702 1.00 90.94 132 LEU A CA 1
ATOM 984 C C . LEU A 1 132 ? 8.345 4.255 9.296 1.00 90.94 132 LEU A C 1
ATOM 986 O O . LEU A 1 132 ? 7.532 3.586 8.669 1.00 90.94 132 LEU A O 1
ATOM 990 N N . GLN A 1 133 ? 8.073 4.745 10.505 1.00 86.75 133 GLN A N 1
ATOM 991 C CA . GLN A 1 133 ? 6.791 4.576 11.190 1.00 86.75 133 GLN A CA 1
ATOM 992 C C . GLN A 1 133 ? 5.926 5.831 11.081 1.00 86.75 133 GLN A C 1
ATOM 994 O O . GLN A 1 133 ? 4.708 5.733 10.952 1.00 86.75 133 GLN A O 1
ATOM 999 N N . ALA A 1 134 ? 6.545 7.010 11.121 1.00 91.31 134 ALA A N 1
ATOM 1000 C CA . ALA A 1 134 ? 5.841 8.280 11.146 1.00 91.31 134 ALA A CA 1
ATOM 1001 C C . ALA A 1 134 ? 5.519 8.827 9.754 1.00 91.31 134 ALA A C 1
ATOM 1003 O O . ALA A 1 134 ? 4.464 9.426 9.576 1.00 91.31 134 ALA A O 1
ATOM 1004 N N . CYS A 1 135 ? 6.392 8.628 8.768 1.00 89.81 135 CYS A N 1
ATOM 1005 C CA . CYS A 1 135 ? 6.311 9.333 7.496 1.00 89.81 135 CYS A CA 1
ATOM 1006 C C . CYS A 1 135 ? 5.728 8.464 6.385 1.00 89.81 135 CYS A C 1
ATOM 1008 O O . CYS A 1 135 ? 6.253 7.397 6.059 1.00 89.81 135 CYS A O 1
ATOM 1010 N N . CYS A 1 136 ? 4.714 8.983 5.703 1.00 86.44 136 CYS A N 1
ATOM 1011 C CA . CYS A 1 136 ? 4.073 8.316 4.570 1.00 86.44 136 CYS A CA 1
ATOM 1012 C C . CYS A 1 136 ? 5.022 8.051 3.411 1.00 86.44 136 CYS A C 1
ATOM 1014 O O . CYS A 1 136 ? 4.972 7.001 2.772 1.00 86.44 136 CYS A O 1
ATOM 1016 N N . THR A 1 137 ? 5.929 8.995 3.156 1.00 84.31 137 THR A N 1
ATOM 1017 C CA . THR A 1 137 ? 6.961 8.847 2.122 1.00 84.31 137 THR A CA 1
ATOM 1018 C C . THR A 1 137 ? 7.923 7.693 2.406 1.00 84.31 137 THR A C 1
ATOM 1020 O O . THR A 1 137 ? 8.551 7.190 1.479 1.00 84.31 137 THR A O 1
ATOM 1023 N N . CYS A 1 138 ? 8.021 7.280 3.671 1.00 88.75 138 CYS A N 1
ATOM 1024 C CA . CYS A 1 138 ? 8.876 6.201 4.136 1.00 88.75 138 CYS A CA 1
ATOM 1025 C C . CYS A 1 138 ? 8.101 4.894 4.357 1.00 88.75 138 CYS A C 1
ATOM 1027 O O . CYS A 1 138 ? 8.629 3.977 4.974 1.00 88.75 138 CYS A O 1
ATOM 1029 N N . GLY A 1 139 ? 6.844 4.808 3.906 1.00 80.62 139 GLY A N 1
ATOM 1030 C CA . GLY A 1 139 ? 5.988 3.631 4.091 1.00 80.62 139 GLY A CA 1
ATOM 1031 C C . GLY A 1 139 ? 5.233 3.576 5.427 1.00 80.62 139 GLY A C 1
ATOM 1032 O O . GLY A 1 139 ? 4.405 2.679 5.605 1.00 80.62 139 GLY A O 1
ATOM 1033 N N . GLY A 1 140 ? 5.478 4.536 6.324 1.00 85.06 140 GLY A N 1
ATOM 1034 C CA . GLY A 1 140 ? 4.772 4.711 7.593 1.00 85.06 140 GLY A CA 1
ATOM 1035 C C . GLY A 1 140 ? 3.510 5.568 7.466 1.00 85.06 140 GLY A C 1
ATOM 1036 O O . GLY A 1 140 ? 2.854 5.584 6.424 1.00 85.06 140 GLY A O 1
ATOM 1037 N N . GLY A 1 141 ? 3.187 6.302 8.533 1.00 82.44 141 GLY A N 1
ATOM 1038 C CA . GLY A 1 141 ? 2.020 7.182 8.603 1.00 82.44 141 GLY A CA 1
ATOM 1039 C C . GLY A 1 141 ? 0.690 6.440 8.785 1.00 82.44 141 GLY A C 1
ATOM 1040 O O . GLY A 1 141 ? 0.631 5.216 8.903 1.00 82.44 141 GLY A O 1
ATOM 1041 N N . HIS A 1 142 ? -0.406 7.196 8.824 1.00 74.31 142 HIS A N 1
ATOM 1042 C CA . HIS A 1 142 ? -1.763 6.656 8.820 1.00 74.31 142 HIS A CA 1
ATOM 1043 C C . HIS A 1 142 ? -2.257 6.511 7.390 1.00 74.31 142 HIS A C 1
ATOM 1045 O O . HIS A 1 142 ? -2.358 7.492 6.660 1.00 74.31 142 HIS A O 1
ATOM 1051 N N . LYS A 1 143 ? -2.605 5.288 7.003 1.00 67.81 143 LYS A N 1
ATOM 1052 C CA . LYS A 1 143 ? -3.169 4.970 5.694 1.00 67.81 143 LYS A CA 1
ATOM 1053 C C . LYS A 1 143 ? -4.704 5.045 5.789 1.00 67.81 143 LYS A C 1
ATOM 1055 O O . LYS A 1 143 ? -5.326 4.118 6.302 1.00 67.81 143 LYS A O 1
ATOM 1060 N N . GLY A 1 144 ? -5.301 6.154 5.341 1.00 58.97 144 GLY A N 1
ATOM 1061 C CA . GLY A 1 144 ? -6.753 6.395 5.374 1.00 58.97 144 GLY A CA 1
ATOM 1062 C C . GLY A 1 144 ? -7.123 7.853 5.688 1.00 58.97 144 GLY A C 1
ATOM 1063 O O . GLY A 1 144 ? -6.278 8.657 6.067 1.00 58.97 144 GLY A O 1
ATOM 1064 N N . SER A 1 145 ? -8.404 8.214 5.524 1.00 53.50 145 SER A N 1
ATOM 1065 C CA . SER A 1 145 ? -8.909 9.566 5.836 1.00 53.50 145 SER A CA 1
ATOM 1066 C C . SER A 1 145 ? -8.581 9.972 7.282 1.00 53.50 145 SER A C 1
ATOM 1068 O O . SER A 1 145 ? -8.874 9.212 8.200 1.00 53.50 145 SER A O 1
ATOM 1070 N N . ALA A 1 146 ? -8.056 11.189 7.486 1.00 55.59 146 ALA A N 1
ATOM 1071 C CA . ALA A 1 146 ? -7.618 11.764 8.773 1.00 55.59 146 ALA A CA 1
ATOM 1072 C C . ALA A 1 146 ? -8.608 11.623 9.943 1.00 55.59 146 ALA A C 1
ATOM 1074 O O . ALA A 1 146 ? -8.238 11.723 11.111 1.00 55.59 146 ALA A O 1
ATOM 1075 N N . THR A 1 147 ? -9.894 11.484 9.629 1.00 68.31 147 THR A N 1
ATOM 1076 C CA . THR A 1 147 ? -10.982 11.408 10.604 1.00 68.31 147 THR A CA 1
ATOM 1077 C C . THR A 1 147 ? -11.474 9.988 10.833 1.00 68.31 147 THR A C 1
ATOM 1079 O O . THR A 1 147 ? -12.196 9.756 11.803 1.00 68.31 147 THR A O 1
ATOM 1082 N N . CYS A 1 148 ? -11.107 9.050 9.964 1.00 74.94 148 CYS A N 1
ATOM 1083 C CA . CYS A 1 148 ? -11.570 7.682 10.036 1.00 74.94 148 CYS A CA 1
ATOM 1084 C C . CYS A 1 148 ? -10.764 6.903 11.074 1.00 74.94 148 CYS A C 1
ATOM 1086 O O . CYS A 1 148 ? -9.535 6.969 11.106 1.00 74.94 148 CYS A O 1
ATOM 1088 N N . ARG A 1 149 ? -11.463 6.148 11.921 1.00 83.81 149 ARG A N 1
ATOM 1089 C CA . ARG A 1 149 ? -10.842 5.155 12.801 1.00 83.81 149 ARG A CA 1
ATOM 1090 C C . ARG A 1 149 ? -11.443 3.782 12.574 1.00 83.81 149 ARG A C 1
ATOM 1092 O O . ARG A 1 149 ? -12.665 3.654 12.565 1.00 83.81 149 ARG A O 1
ATOM 1099 N N . ASP A 1 150 ? -10.583 2.777 12.464 1.00 87.88 150 ASP A N 1
ATOM 1100 C CA . ASP A 1 150 ? -11.012 1.383 12.433 1.00 87.88 150 ASP A CA 1
ATOM 1101 C C . ASP A 1 150 ? -11.857 1.056 13.671 1.00 87.88 150 ASP A C 1
ATOM 1103 O O . ASP A 1 150 ? -11.672 1.626 14.756 1.00 87.88 150 ASP A O 1
ATOM 1107 N N . ALA A 1 151 ? -12.807 0.139 13.514 1.00 90.31 151 ALA A N 1
ATOM 1108 C CA . ALA A 1 151 ? -13.596 -0.361 14.625 1.00 90.31 151 ALA A CA 1
ATOM 1109 C C . ALA A 1 151 ? -12.674 -1.060 15.636 1.00 90.31 151 ALA A C 1
ATOM 1111 O O . ALA A 1 151 ? -12.000 -2.041 15.324 1.00 90.31 151 ALA A O 1
ATOM 1112 N N . GLN A 1 152 ? -12.639 -0.540 16.864 1.00 88.69 152 GLN A N 1
ATOM 1113 C CA . GLN A 1 152 ? -11.737 -1.033 17.900 1.00 88.69 152 GLN A CA 1
ATOM 1114 C C . GLN A 1 152 ? -11.964 -2.526 18.170 1.00 88.69 152 GLN A C 1
ATOM 1116 O O . GLN A 1 152 ? -13.067 -2.935 18.524 1.00 88.69 152 GLN A O 1
ATOM 1121 N N . GLY A 1 153 ? -10.891 -3.314 18.053 1.00 88.19 153 GLY A N 1
ATOM 1122 C CA . GLY A 1 153 ? -10.903 -4.748 18.342 1.00 88.19 153 GLY A CA 1
ATOM 1123 C C . GLY A 1 153 ? -11.607 -5.607 17.293 1.00 88.19 153 GLY A C 1
ATOM 1124 O O . GLY A 1 153 ? -11.806 -6.791 17.547 1.00 88.19 153 GLY A O 1
ATOM 1125 N N . TRP A 1 154 ? -11.985 -5.042 16.143 1.00 94.88 154 TRP A N 1
ATOM 1126 C CA . TRP A 1 154 ? -12.599 -5.821 15.075 1.00 94.88 154 TRP A CA 1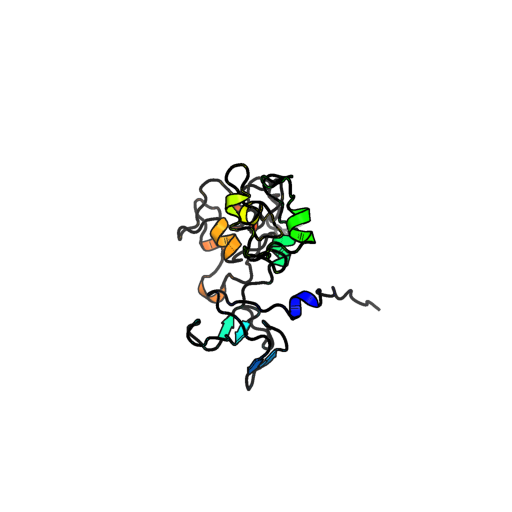
ATOM 1127 C C . TRP A 1 154 ? -11.597 -6.800 14.456 1.00 94.88 154 TRP A C 1
ATOM 1129 O O . TRP A 1 154 ? -10.452 -6.442 14.172 1.00 94.88 154 TRP A O 1
ATOM 1139 N N . ARG A 1 155 ? -12.072 -8.029 14.256 1.00 96.81 155 ARG A N 1
ATOM 1140 C CA . ARG A 1 155 ? -11.435 -9.113 13.510 1.00 96.81 155 ARG A CA 1
ATOM 1141 C C . ARG A 1 155 ? -12.527 -9.845 12.745 1.00 96.81 155 ARG A C 1
ATOM 1143 O O . ARG A 1 155 ? -13.649 -9.965 13.249 1.00 96.81 155 ARG A O 1
ATOM 1150 N N . ASP A 1 156 ? -12.210 -10.312 11.554 1.00 97.06 156 ASP A N 1
ATOM 1151 C CA . ASP A 1 156 ? -13.112 -11.143 10.766 1.00 97.06 156 ASP A CA 1
ATOM 1152 C C . ASP A 1 156 ? -13.240 -12.564 11.361 1.00 97.06 156 ASP A C 1
ATOM 1154 O O . ASP A 1 156 ? -12.704 -12.850 12.439 1.00 97.06 156 ASP A O 1
ATOM 1158 N N . SER A 1 157 ? -13.993 -13.447 10.703 1.00 96.88 157 SER A N 1
ATOM 1159 C CA . SER A 1 157 ? -14.219 -14.819 11.181 1.00 96.88 157 SER A CA 1
ATOM 1160 C C . SER A 1 157 ? -12.960 -15.693 11.214 1.00 96.88 157 SER A C 1
ATOM 1162 O O . SER A 1 157 ? -12.959 -16.702 11.922 1.00 96.88 157 SER A O 1
ATOM 1164 N N . ASP A 1 158 ? -11.910 -15.303 10.490 1.00 95.06 158 ASP A N 1
ATOM 1165 C CA . ASP A 1 158 ? -10.626 -16.006 10.409 1.00 95.06 158 ASP A CA 1
ATOM 1166 C C . ASP A 1 158 ? -9.563 -15.379 11.331 1.00 95.06 158 ASP A C 1
ATOM 1168 O O . ASP A 1 158 ? -8.501 -15.959 11.565 1.00 95.06 158 ASP A O 1
ATOM 1172 N N . GLY A 1 159 ? -9.887 -14.246 11.960 1.00 93.81 159 GLY A N 1
ATOM 1173 C CA . GLY A 1 159 ? -9.044 -13.553 12.930 1.00 93.81 159 GLY A CA 1
ATOM 1174 C C . GLY A 1 159 ? -8.252 -12.383 12.347 1.00 93.81 159 GLY A C 1
ATOM 1175 O O . GLY A 1 159 ? -7.483 -11.756 13.090 1.00 93.81 159 GLY A O 1
ATOM 1176 N N . ASP A 1 160 ? -8.462 -12.047 11.077 1.00 93.25 160 ASP A N 1
ATOM 1177 C CA . ASP A 1 160 ? -7.766 -10.967 10.386 1.00 93.25 160 ASP A CA 1
ATOM 1178 C C . ASP A 1 160 ? -8.363 -9.605 10.754 1.00 93.25 160 ASP A C 1
ATOM 1180 O O . ASP A 1 160 ? -9.579 -9.403 10.775 1.00 93.25 160 ASP A O 1
ATOM 1184 N N . ASP A 1 161 ? -7.496 -8.650 11.088 1.00 93.44 161 ASP A N 1
ATOM 1185 C CA . ASP A 1 161 ? -7.894 -7.296 11.481 1.00 93.44 161 ASP A CA 1
ATOM 1186 C C . ASP A 1 161 ? -7.751 -6.286 10.331 1.00 93.44 161 ASP A C 1
ATOM 1188 O O . ASP A 1 161 ? -7.302 -6.593 9.225 1.00 93.44 161 ASP A O 1
ATOM 1192 N N . CYS A 1 162 ? -8.148 -5.037 10.586 1.00 88.50 162 CYS A N 1
ATOM 1193 C CA . CYS A 1 162 ? -8.121 -3.981 9.576 1.00 88.50 162 CYS A CA 1
ATOM 1194 C C . CYS A 1 162 ? -6.728 -3.695 9.003 1.00 88.50 162 CYS A C 1
ATOM 1196 O O . CYS A 1 162 ? -6.632 -3.245 7.857 1.00 88.50 162 CYS A O 1
ATOM 1198 N N . GLN A 1 163 ? -5.659 -3.982 9.753 1.00 83.50 163 GLN A N 1
ATOM 1199 C CA . GLN A 1 163 ? -4.299 -3.851 9.245 1.00 83.50 163 GLN A CA 1
ATOM 1200 C C . GLN A 1 163 ? -4.014 -4.930 8.195 1.00 83.50 163 GLN A C 1
ATOM 1202 O O . GLN A 1 163 ? -3.497 -4.603 7.127 1.00 83.50 163 GLN A O 1
ATOM 1207 N N . VAL A 1 164 ? -4.425 -6.179 8.435 1.00 84.75 164 VAL A N 1
ATOM 1208 C CA . VAL A 1 164 ? -4.275 -7.270 7.455 1.00 84.75 164 VAL A CA 1
ATOM 1209 C C . VAL A 1 164 ? -5.040 -6.961 6.168 1.00 84.75 164 VAL A C 1
ATOM 1211 O O . VAL A 1 164 ? -4.466 -7.006 5.080 1.00 84.75 164 VAL A O 1
ATOM 1214 N N . TYR A 1 165 ? -6.305 -6.545 6.271 1.00 86.81 165 TYR A N 1
ATOM 1215 C CA . TYR A 1 165 ? -7.116 -6.181 5.099 1.00 86.81 165 TYR A CA 1
ATOM 1216 C C . TYR A 1 165 ? -6.485 -5.059 4.266 1.00 86.81 165 TYR A C 1
ATOM 1218 O O . TYR A 1 165 ? -6.558 -5.057 3.031 1.00 86.81 165 TYR A O 1
ATOM 1226 N N . GLN A 1 166 ? -5.850 -4.105 4.943 1.00 81.88 166 GLN A N 1
ATOM 1227 C CA . GLN A 1 166 ? -5.136 -3.001 4.326 1.00 81.88 166 GLN A CA 1
ATOM 1228 C C . GLN A 1 166 ? -3.845 -3.448 3.629 1.00 81.88 166 GLN A C 1
ATOM 1230 O O . GLN A 1 166 ? -3.611 -3.084 2.474 1.00 81.88 166 GLN A O 1
ATOM 1235 N N . GLU A 1 167 ? -2.986 -4.191 4.322 1.00 71.62 167 GLU A N 1
ATOM 1236 C CA . GLU A 1 167 ? -1.675 -4.618 3.819 1.00 71.62 167 GLU A CA 1
ATOM 1237 C C . GLU A 1 167 ? -1.799 -5.617 2.670 1.00 71.62 167 GLU A C 1
ATOM 1239 O O . GLU A 1 167 ? -1.030 -5.561 1.704 1.00 71.62 167 GLU A O 1
ATOM 1244 N N . SER A 1 168 ? -2.823 -6.461 2.734 1.00 78.69 168 SER A N 1
ATOM 1245 C CA . SER A 1 168 ? -3.154 -7.432 1.699 1.00 78.69 168 SER A CA 1
ATOM 1246 C C . SER A 1 168 ? -4.003 -6.838 0.571 1.00 78.69 168 SER A C 1
ATOM 1248 O O . SER A 1 168 ? -4.393 -7.555 -0.341 1.00 78.69 168 SER A O 1
ATOM 1250 N N . ALA A 1 169 ? -4.315 -5.535 0.615 1.00 79.12 169 ALA A N 1
ATOM 1251 C CA . ALA A 1 169 ? -5.229 -4.839 -0.299 1.00 79.12 169 ALA A CA 1
ATOM 1252 C C . ALA A 1 169 ? -6.470 -5.676 -0.664 1.00 79.12 169 ALA A C 1
ATOM 1254 O O . ALA A 1 169 ? -6.862 -5.782 -1.831 1.00 79.12 169 ALA A O 1
ATOM 1255 N N . TRP A 1 170 ? -7.072 -6.289 0.353 1.00 88.00 170 TRP A N 1
ATOM 1256 C CA . TRP A 1 170 ? -8.277 -7.106 0.236 1.00 88.00 170 TRP A CA 1
ATOM 1257 C C . TRP A 1 170 ? -9.522 -6.259 -0.008 1.00 88.00 170 TRP A C 1
ATOM 1259 O O . TRP A 1 170 ? -10.536 -6.724 -0.523 1.00 88.00 170 TRP A O 1
ATOM 1269 N N . CYS A 1 171 ? -9.431 -4.969 0.278 1.00 86.38 171 CYS A N 1
ATOM 1270 C CA . CYS A 1 171 ? -10.482 -4.003 0.041 1.00 86.38 171 CYS A CA 1
ATOM 1271 C C . CYS A 1 171 ? -9.914 -2.691 -0.510 1.00 86.38 171 CYS A C 1
ATOM 1273 O O . CYS A 1 171 ? -8.704 -2.465 -0.568 1.00 86.38 171 CYS A O 1
ATOM 1275 N N . THR A 1 172 ? -10.818 -1.812 -0.924 1.00 77.69 172 THR A N 1
ATOM 1276 C CA . THR A 1 172 ? -10.526 -0.444 -1.348 1.00 77.69 172 THR A CA 1
ATOM 1277 C C . THR A 1 172 ? -11.263 0.540 -0.453 1.00 77.69 172 THR A C 1
ATOM 1279 O O . THR A 1 172 ? -12.367 0.254 0.008 1.00 77.69 172 THR A O 1
ATOM 1282 N N . HIS A 1 173 ? -10.730 1.755 -0.323 1.00 72.75 173 HIS A N 1
ATOM 1283 C CA . HIS A 1 173 ? -11.374 2.849 0.415 1.00 72.75 173 HIS A CA 1
ATOM 1284 C C . HIS A 1 173 ? -12.768 3.232 -0.113 1.00 72.75 173 HIS A C 1
ATOM 1286 O O . HIS A 1 173 ? -13.475 4.010 0.518 1.00 72.75 173 HIS A O 1
ATOM 1292 N N . ALA A 1 174 ? -13.158 2.727 -1.285 1.00 70.44 174 ALA A N 1
ATOM 1293 C CA . ALA A 1 174 ? -14.469 2.941 -1.877 1.00 70.44 174 ALA A CA 1
ATOM 1294 C C . ALA A 1 174 ? -15.518 1.896 -1.441 1.00 70.44 174 ALA A C 1
ATOM 1296 O O . ALA A 1 174 ? -16.596 1.869 -2.036 1.00 70.44 174 ALA A O 1
ATOM 1297 N N . GLY A 1 175 ? -15.223 1.012 -0.477 1.00 80.56 175 GLY A N 1
ATOM 1298 C CA . GLY A 1 175 ? -16.178 -0.021 -0.052 1.00 80.56 175 GLY A CA 1
ATOM 1299 C C . GLY A 1 175 ? -16.273 -1.195 -1.018 1.00 80.56 175 GLY A C 1
ATOM 1300 O O . GLY A 1 175 ? -17.352 -1.745 -1.213 1.00 80.56 175 GLY A O 1
ATOM 1301 N N . ARG A 1 176 ? -15.173 -1.550 -1.690 1.00 82.81 176 ARG A N 1
ATOM 1302 C CA . ARG A 1 176 ? -15.140 -2.638 -2.688 1.00 82.81 176 ARG A CA 1
ATOM 1303 C C . ARG A 1 176 ? -14.014 -3.614 -2.404 1.00 82.81 176 ARG A C 1
ATOM 1305 O O . ARG A 1 176 ? -13.044 -3.225 -1.758 1.00 82.81 176 ARG A O 1
ATOM 1312 N N . THR A 1 177 ? -14.115 -4.829 -2.938 1.00 84.25 177 THR A N 1
ATOM 1313 C CA . THR A 1 177 ? -13.007 -5.790 -2.963 1.00 84.25 177 THR A CA 1
ATOM 1314 C C . THR A 1 177 ? -11.789 -5.184 -3.655 1.00 84.25 177 THR A C 1
ATOM 1316 O O . THR A 1 177 ? -11.904 -4.463 -4.651 1.00 84.25 177 THR A O 1
ATOM 1319 N N . GLY A 1 178 ? -10.624 -5.406 -3.061 1.00 77.94 178 GLY A N 1
ATOM 1320 C CA . GLY A 1 178 ? -9.344 -4.954 -3.582 1.00 77.94 178 GLY A CA 1
ATOM 1321 C C . GLY A 1 178 ? -8.654 -6.047 -4.392 1.00 77.94 178 GLY A C 1
ATOM 1322 O O . GLY A 1 178 ? -9.092 -7.192 -4.421 1.00 77.94 178 GLY A O 1
ATOM 1323 N N . ALA A 1 179 ? -7.562 -5.681 -5.061 1.00 74.94 179 ALA A N 1
ATOM 1324 C CA . ALA A 1 179 ? -6.838 -6.569 -5.974 1.00 74.94 179 ALA A CA 1
ATOM 1325 C C . ALA A 1 179 ? -6.148 -7.763 -5.289 1.00 74.94 179 ALA A C 1
ATOM 1327 O O . ALA A 1 179 ? -5.639 -8.635 -5.982 1.00 74.94 179 ALA A O 1
ATOM 1328 N N . GLY A 1 180 ? -6.062 -7.784 -3.956 1.00 78.81 180 GLY A N 1
ATOM 1329 C CA . GLY A 1 180 ? -5.572 -8.953 -3.223 1.00 78.81 180 GLY A CA 1
ATOM 1330 C C . GLY A 1 180 ? -6.670 -9.902 -2.771 1.00 78.81 180 GLY A C 1
ATOM 1331 O O . GLY A 1 180 ? -6.370 -10.907 -2.137 1.00 78.81 180 GLY A O 1
ATOM 1332 N N . TRP A 1 181 ? -7.938 -9.571 -3.027 1.00 85.62 181 TRP A N 1
ATOM 1333 C CA . TRP A 1 181 ? -9.059 -10.409 -2.634 1.00 85.62 181 TRP A CA 1
ATOM 1334 C C . TRP A 1 181 ? -9.473 -11.341 -3.766 1.00 85.62 181 TRP A C 1
ATOM 1336 O O . TRP A 1 181 ? -10.036 -10.906 -4.771 1.00 85.62 181 TRP A O 1
ATOM 1346 N N . HIS A 1 182 ? -9.269 -12.636 -3.559 1.00 81.81 182 HIS A N 1
ATOM 1347 C CA . HIS A 1 182 ? -9.600 -13.665 -4.535 1.00 81.81 182 HIS A CA 1
ATOM 1348 C C . HIS A 1 182 ? -11.063 -14.103 -4.390 1.00 81.81 182 HIS A C 1
ATOM 1350 O O . HIS A 1 182 ? -11.355 -15.149 -3.808 1.00 81.81 182 HIS A O 1
ATOM 1356 N N . THR A 1 183 ? -12.013 -13.314 -4.911 1.00 82.06 183 THR A N 1
ATOM 1357 C CA . THR A 1 183 ? -13.457 -13.619 -4.791 1.00 82.06 183 THR A CA 1
ATOM 1358 C C . THR A 1 183 ? -13.817 -14.997 -5.348 1.00 82.06 183 THR A C 1
ATOM 1360 O O . THR A 1 183 ? -14.687 -15.669 -4.795 1.00 82.06 183 THR A O 1
ATOM 1363 N N . SER A 1 184 ? -13.137 -15.440 -6.405 1.00 78.31 184 SER A N 1
ATOM 1364 C CA . SER A 1 184 ? -13.350 -16.750 -7.028 1.00 78.31 184 SER A CA 1
ATOM 1365 C C . SER A 1 184 ? -13.041 -17.915 -6.081 1.00 78.31 184 SER A C 1
ATOM 1367 O O . SER A 1 184 ? -13.679 -18.963 -6.162 1.00 78.31 184 SER A O 1
ATOM 1369 N N . THR A 1 185 ? -12.083 -17.721 -5.172 1.00 84.75 185 THR A N 1
ATOM 1370 C CA . THR A 1 185 ? -11.537 -18.779 -4.310 1.00 84.75 185 THR A CA 1
ATOM 1371 C C . THR A 1 185 ? -12.050 -18.674 -2.877 1.00 84.75 185 THR A C 1
ATOM 1373 O O . THR A 1 185 ? -12.374 -19.687 -2.264 1.00 84.75 185 THR A O 1
ATOM 1376 N N . TRP A 1 186 ? -12.145 -17.458 -2.338 1.00 88.06 186 TRP A N 1
ATOM 1377 C CA . TRP A 1 186 ? -12.532 -17.199 -0.945 1.00 88.06 186 TRP A CA 1
ATOM 1378 C C . TRP A 1 186 ? -14.003 -16.801 -0.798 1.00 88.06 186 TRP A C 1
ATOM 1380 O O . TRP A 1 186 ? -14.554 -16.818 0.298 1.00 88.06 186 TRP A O 1
ATOM 1390 N N . GLY A 1 187 ? -14.668 -16.458 -1.903 1.00 91.00 187 GLY A N 1
ATOM 1391 C CA . GLY A 1 187 ? -16.036 -15.960 -1.896 1.00 91.00 187 GLY A CA 1
ATOM 1392 C C . GLY A 1 187 ? -16.127 -14.462 -1.603 1.00 91.00 187 GLY A C 1
ATOM 1393 O O . GLY A 1 187 ? -15.207 -13.674 -1.845 1.00 91.00 187 GLY A O 1
ATOM 1394 N N . GLN A 1 188 ? -17.299 -14.031 -1.136 1.00 92.56 188 GLN A N 1
ATOM 1395 C CA . GLN A 1 188 ? -17.558 -12.614 -0.890 1.00 92.56 188 GLN A CA 1
ATOM 1396 C C . GLN A 1 188 ? -16.871 -12.142 0.390 1.00 92.56 188 GLN A C 1
ATOM 1398 O O . GLN A 1 188 ? -17.012 -12.768 1.431 1.00 92.56 188 GLN A O 1
ATOM 1403 N N . ILE A 1 189 ? -16.229 -10.975 0.336 1.00 93.56 189 ILE A N 1
ATOM 1404 C CA . ILE A 1 189 ? -15.556 -10.355 1.490 1.00 93.56 189 ILE A CA 1
ATOM 1405 C C . ILE A 1 189 ? -16.478 -10.140 2.697 1.00 93.56 189 ILE A C 1
ATOM 1407 O O . ILE A 1 189 ? -16.056 -10.206 3.844 1.00 93.56 189 ILE A O 1
ATOM 1411 N N . THR A 1 190 ? -17.774 -9.945 2.458 1.00 95.56 190 THR A N 1
ATOM 1412 C CA . THR A 1 190 ? -18.773 -9.7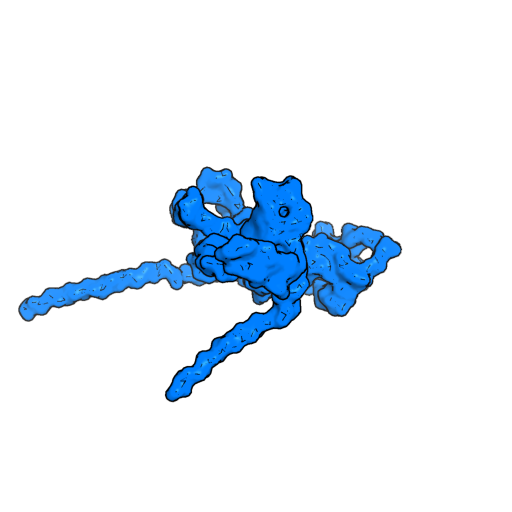97 3.521 1.00 95.56 190 THR A CA 1
ATOM 1413 C C . THR A 1 190 ? -19.103 -11.108 4.233 1.00 95.56 190 THR A C 1
ATOM 1415 O O . THR A 1 190 ? -19.731 -11.071 5.286 1.00 95.56 190 THR A O 1
ATOM 1418 N N . ALA A 1 191 ? -18.720 -12.263 3.679 1.00 95.50 191 ALA A N 1
ATOM 1419 C CA . ALA A 1 191 ? -18.950 -13.566 4.302 1.00 95.50 191 ALA A CA 1
ATOM 1420 C C . ALA A 1 191 ? -18.102 -13.773 5.567 1.00 95.50 191 ALA A C 1
ATOM 1422 O O . ALA A 1 191 ? -18.490 -14.556 6.425 1.00 95.50 191 ALA A O 1
ATOM 1423 N N . PHE A 1 192 ? -17.008 -13.020 5.703 1.00 95.88 192 PHE A N 1
ATOM 1424 C CA . PHE A 1 192 ? -16.080 -13.079 6.833 1.00 95.88 192 PHE A CA 1
ATOM 1425 C C . PHE A 1 192 ? -16.499 -12.147 7.986 1.00 95.88 192 PHE A C 1
ATOM 1427 O O . PHE A 1 192 ? -15.749 -11.908 8.924 1.00 95.88 192 PHE A O 1
ATOM 1434 N N . ALA A 1 193 ? -17.705 -11.572 7.931 1.00 96.06 193 ALA A N 1
ATOM 1435 C CA . ALA A 1 193 ? -18.179 -10.626 8.933 1.00 96.06 193 ALA A CA 1
ATOM 1436 C C . ALA A 1 193 ? -18.319 -11.250 10.336 1.00 96.06 193 ALA A C 1
ATOM 1438 O O . ALA A 1 193 ? -18.977 -12.275 10.510 1.00 96.06 193 ALA A O 1
ATOM 1439 N N . THR A 1 194 ? -17.823 -10.539 11.350 1.00 95.25 194 THR A N 1
ATOM 1440 C CA . THR A 1 194 ? -18.035 -10.844 12.776 1.00 95.25 194 THR A CA 1
ATOM 1441 C C . THR A 1 194 ? -18.987 -9.813 13.372 1.00 95.25 194 THR A C 1
ATOM 1443 O O . THR A 1 194 ? -18.907 -8.626 13.049 1.00 95.25 194 THR A O 1
ATOM 1446 N N . ASP A 1 195 ? -19.933 -10.252 14.208 1.00 91.00 195 ASP A N 1
ATOM 1447 C CA . ASP A 1 195 ? -20.976 -9.395 14.799 1.00 91.00 195 ASP A CA 1
ATOM 1448 C C . ASP A 1 195 ? -21.741 -8.549 13.759 1.00 91.00 195 ASP A C 1
ATOM 1450 O O . ASP A 1 195 ? -22.134 -7.405 14.004 1.00 91.00 195 ASP A O 1
ATOM 1454 N N . GLY A 1 196 ? -21.933 -9.113 12.560 1.00 90.44 196 GLY A N 1
ATOM 1455 C CA . GLY A 1 196 ? -22.628 -8.460 11.449 1.00 90.44 196 GLY A CA 1
ATOM 1456 C C . GLY A 1 196 ? -21.854 -7.315 10.786 1.00 90.44 196 GLY A C 1
ATOM 1457 O O . GLY A 1 196 ? -22.454 -6.567 10.019 1.00 90.44 196 GLY A O 1
ATOM 1458 N N . LYS A 1 197 ? -20.553 -7.164 11.066 1.00 94.06 197 LYS A N 1
ATOM 1459 C CA . LYS A 1 197 ? -19.672 -6.173 10.433 1.00 94.06 197 LYS A CA 1
ATOM 1460 C C . LYS A 1 197 ? -18.564 -6.864 9.656 1.00 94.06 197 LYS A C 1
ATOM 1462 O O . LYS A 1 197 ? -17.786 -7.628 10.226 1.00 94.06 197 LYS A O 1
ATOM 1467 N N . SER A 1 198 ? -18.480 -6.565 8.368 1.00 96.44 198 SER A N 1
ATOM 1468 C CA . SER A 1 198 ? -17.352 -6.952 7.521 1.00 96.44 198 SER A CA 1
ATOM 1469 C C . SER A 1 198 ? -16.228 -5.919 7.605 1.00 96.44 198 SER A C 1
ATOM 1471 O O . SER A 1 198 ? -16.405 -4.836 8.171 1.00 96.44 198 SER A O 1
ATOM 1473 N N . ALA A 1 199 ? -15.095 -6.198 6.961 1.00 93.88 199 ALA A N 1
ATOM 1474 C CA . ALA A 1 199 ? -14.035 -5.205 6.813 1.00 93.88 199 ALA A CA 1
ATOM 1475 C C . ALA A 1 199 ? -14.529 -3.931 6.109 1.00 93.88 199 ALA A C 1
ATOM 1477 O O . ALA A 1 199 ? -14.078 -2.837 6.440 1.00 93.88 199 ALA A O 1
ATOM 1478 N N . LEU A 1 200 ? -15.504 -4.048 5.195 1.00 93.50 200 LEU A N 1
ATOM 1479 C CA . LEU A 1 200 ? -16.108 -2.903 4.501 1.00 93.50 200 LEU A CA 1
ATOM 1480 C C . LEU A 1 200 ? -16.863 -1.961 5.453 1.00 93.50 200 LEU A C 1
ATOM 1482 O O . LEU A 1 200 ? -17.016 -0.783 5.150 1.00 93.50 200 LEU A O 1
ATOM 1486 N N . ASP A 1 201 ? -17.298 -2.462 6.609 1.00 93.25 201 ASP A N 1
ATOM 1487 C CA . ASP A 1 201 ? -17.987 -1.686 7.643 1.00 93.25 201 ASP A CA 1
ATOM 1488 C C . ASP A 1 201 ? -17.014 -1.218 8.732 1.00 93.25 201 ASP A C 1
ATOM 1490 O O . ASP A 1 201 ? -17.134 -0.118 9.278 1.00 93.25 201 ASP A O 1
ATOM 1494 N N . ALA A 1 202 ? -16.043 -2.067 9.069 1.00 93.88 202 ALA A N 1
ATOM 1495 C CA . ALA A 1 202 ? -15.164 -1.891 10.214 1.00 93.88 202 ALA A CA 1
ATOM 1496 C C . ALA A 1 202 ? -13.896 -1.089 9.908 1.00 93.88 202 ALA A C 1
ATOM 1498 O O . ALA A 1 202 ? -13.409 -0.388 10.796 1.00 93.88 202 ALA A O 1
ATOM 1499 N N . CYS A 1 203 ? -13.373 -1.172 8.685 1.00 90.25 203 CYS A N 1
ATOM 1500 C CA . CYS A 1 203 ? -12.017 -0.738 8.374 1.00 90.25 203 CYS A CA 1
ATOM 1501 C C . CYS A 1 203 ? -11.992 0.487 7.461 1.00 90.25 203 CYS A C 1
ATOM 1503 O O . CYS A 1 203 ? -12.598 0.510 6.388 1.00 90.25 203 CYS A O 1
ATOM 1505 N N . CYS A 1 204 ? -11.206 1.487 7.840 1.00 86.00 204 CYS A N 1
ATOM 1506 C CA . CYS A 1 204 ? -11.004 2.717 7.084 1.00 86.00 204 CYS A CA 1
ATOM 1507 C C . CYS A 1 204 ? -10.399 2.464 5.708 1.00 86.00 204 CYS A C 1
ATOM 1509 O O . CYS A 1 204 ? -10.829 3.066 4.723 1.00 86.00 204 CYS A O 1
ATOM 1511 N N . ALA A 1 205 ? -9.448 1.529 5.624 1.00 82.12 205 ALA A N 1
ATOM 1512 C CA . ALA A 1 205 ? -8.842 1.098 4.364 1.00 82.12 205 ALA A CA 1
ATOM 1513 C C . ALA A 1 205 ? -9.875 0.540 3.372 1.00 82.12 205 ALA A C 1
ATOM 1515 O O . ALA A 1 205 ? -9.661 0.579 2.162 1.00 82.12 205 ALA A O 1
ATOM 1516 N N . CYS A 1 206 ? -11.005 0.065 3.895 1.00 86.69 206 CYS A N 1
ATOM 1517 C CA . CYS A 1 206 ? -12.106 -0.503 3.141 1.00 86.69 206 CYS A CA 1
ATOM 1518 C C . CYS A 1 206 ? -13.275 0.472 2.950 1.00 86.69 206 CYS A C 1
ATOM 1520 O O . CYS A 1 206 ? -14.318 0.063 2.457 1.00 86.69 206 CYS A O 1
ATOM 1522 N N . GLY A 1 207 ? -13.138 1.743 3.342 1.00 81.25 207 GLY A N 1
ATOM 1523 C CA . GLY A 1 207 ? -14.207 2.746 3.251 1.00 81.25 207 GLY A CA 1
ATOM 1524 C C . GLY A 1 207 ? -15.204 2.744 4.415 1.00 81.25 207 GLY A C 1
ATOM 1525 O O . GLY A 1 207 ? -16.105 3.581 4.429 1.00 81.25 207 GLY A O 1
ATOM 1526 N N . GLY A 1 208 ? -15.028 1.843 5.385 1.00 87.56 208 GLY A N 1
ATOM 1527 C CA . GLY A 1 208 ? -15.798 1.778 6.625 1.00 87.56 208 GLY A CA 1
ATOM 1528 C C . GLY A 1 208 ? -15.182 2.617 7.746 1.00 87.56 208 GLY A C 1
ATOM 1529 O O . GLY A 1 208 ? -14.637 3.696 7.509 1.00 87.56 208 GLY A O 1
ATOM 1530 N N . GLY A 1 209 ? -15.261 2.104 8.978 1.00 85.69 209 GLY A N 1
ATOM 1531 C CA . GLY A 1 209 ? -14.705 2.732 10.179 1.00 85.69 209 GLY A CA 1
ATOM 1532 C C . GLY A 1 209 ? -15.569 3.865 10.748 1.00 85.69 209 GLY A C 1
ATOM 1533 O O . GLY A 1 209 ? -16.491 4.387 10.117 1.00 85.69 209 GLY A O 1
ATOM 1534 N N . ALA A 1 210 ? -15.288 4.273 11.985 1.00 72.94 210 ALA A N 1
ATOM 1535 C CA . ALA A 1 210 ? -15.952 5.411 12.610 1.00 72.94 210 ALA A CA 1
ATOM 1536 C C . ALA A 1 210 ? -15.530 6.710 11.897 1.00 72.94 210 ALA A C 1
ATOM 1538 O O . ALA A 1 210 ? -14.349 7.055 11.895 1.00 72.94 210 ALA A O 1
ATOM 1539 N N . ASN A 1 211 ? -16.520 7.420 11.335 1.00 62.78 211 ASN A N 1
ATOM 1540 C CA . ASN A 1 211 ? -16.446 8.553 10.389 1.00 62.78 211 ASN A CA 1
ATOM 1541 C C . ASN A 1 211 ? -16.328 8.200 8.891 1.00 62.78 211 ASN A C 1
ATOM 1543 O O . ASN A 1 211 ? -16.251 9.114 8.067 1.00 62.78 211 ASN A O 1
ATOM 1547 N N . GLY A 1 212 ? -16.409 6.922 8.511 1.00 50.94 212 GLY A N 1
ATOM 1548 C CA . GLY A 1 212 ? -16.792 6.527 7.154 1.00 50.94 212 GLY A CA 1
ATOM 1549 C C . GLY A 1 212 ? -18.277 6.825 6.956 1.00 50.94 212 GLY A C 1
ATOM 1550 O O . GLY A 1 212 ? -19.124 6.235 7.627 1.00 50.94 212 GLY A O 1
ATOM 1551 N N . SER A 1 213 ? -18.608 7.805 6.107 1.00 43.53 213 SER A N 1
ATOM 1552 C CA . SER A 1 213 ? -20.000 8.131 5.779 1.00 43.53 213 SER A CA 1
ATOM 1553 C C . SER A 1 213 ? -20.733 6.875 5.332 1.00 43.53 213 SER A C 1
ATOM 1555 O O . SER A 1 213 ? -20.474 6.320 4.268 1.00 43.53 213 SER A O 1
ATOM 1557 N N . SER A 1 214 ? -21.693 6.464 6.151 1.00 52.69 214 SER A N 1
ATOM 1558 C CA . SER A 1 214 ? -22.716 5.501 5.796 1.00 52.69 214 SER A CA 1
ATOM 1559 C C . SER A 1 214 ? -23.486 6.036 4.590 1.00 52.69 214 SER A C 1
ATOM 1561 O O . SER A 1 214 ? -24.315 6.931 4.736 1.00 52.69 214 SER A O 1
ATOM 1563 N N . SER A 1 215 ? -23.198 5.550 3.383 1.00 47.84 215 SER A N 1
ATOM 1564 C CA . SER A 1 215 ? -24.143 5.580 2.253 1.00 47.84 215 SER A CA 1
ATOM 1565 C C . SER A 1 215 ? -23.672 4.720 1.073 1.00 47.84 215 SER A C 1
ATOM 1567 O O . SER A 1 215 ? -23.451 5.192 -0.035 1.00 47.84 215 SER A O 1
ATOM 1569 N N . ALA A 1 216 ? -23.630 3.408 1.291 1.00 42.59 216 ALA A N 1
ATOM 1570 C CA . ALA A 1 216 ? -24.067 2.450 0.274 1.00 42.59 216 ALA A CA 1
ATOM 1571 C C . ALA A 1 216 ? -25.278 1.677 0.821 1.00 42.59 216 ALA A C 1
ATOM 1573 O O . ALA A 1 216 ? -25.344 0.453 0.805 1.00 42.59 216 ALA A O 1
ATOM 1574 N N . GLY A 1 217 ? -26.242 2.428 1.364 1.00 36.56 217 GLY A N 1
ATOM 1575 C CA . GLY A 1 217 ? -27.587 1.921 1.575 1.00 36.56 217 GLY A CA 1
ATOM 1576 C C . GLY A 1 217 ? -28.215 1.677 0.209 1.00 36.56 217 GLY A C 1
ATOM 1577 O O . GLY A 1 217 ? -28.359 2.608 -0.579 1.00 36.56 217 GLY A O 1
ATOM 1578 N N . ALA A 1 218 ? -28.511 0.407 -0.051 1.00 39.03 218 ALA A N 1
ATOM 1579 C CA . ALA A 1 218 ? -29.405 -0.117 -1.068 1.00 39.03 218 ALA A CA 1
ATOM 1580 C C . ALA A 1 218 ? -30.301 0.937 -1.744 1.00 39.03 218 ALA A C 1
ATOM 1582 O O . ALA A 1 218 ? -31.099 1.598 -1.083 1.00 39.03 218 ALA A O 1
ATOM 1583 N N . GLN A 1 219 ? -30.253 1.013 -3.077 1.00 37.84 219 GLN A N 1
ATOM 1584 C CA . GLN A 1 219 ? -31.423 1.459 -3.829 1.00 37.84 219 GLN A CA 1
ATOM 1585 C C . GLN A 1 219 ? -32.584 0.508 -3.493 1.00 37.84 219 GLN A C 1
ATOM 1587 O O . GLN A 1 219 ? -32.488 -0.677 -3.824 1.00 37.84 219 GLN A O 1
ATOM 1592 N N . PRO A 1 220 ? -33.694 0.969 -2.891 1.00 35.88 220 PRO A N 1
ATOM 1593 C CA . PRO A 1 220 ? -34.925 0.214 -2.981 1.00 35.88 220 PRO A CA 1
ATOM 1594 C C . PRO A 1 220 ? -35.427 0.315 -4.424 1.00 35.88 220 PRO A C 1
ATOM 1596 O O . PRO A 1 220 ? -35.574 1.405 -4.983 1.00 35.88 220 PRO A O 1
ATOM 1599 N N . ALA A 1 221 ? -35.673 -0.844 -5.032 1.00 43.38 221 ALA A N 1
ATOM 1600 C CA . ALA A 1 221 ? -36.424 -0.957 -6.269 1.00 43.38 221 ALA A CA 1
ATOM 1601 C C . ALA A 1 221 ? -37.754 -0.203 -6.120 1.00 43.38 221 ALA A C 1
ATOM 1603 O O . ALA A 1 221 ? -38.517 -0.449 -5.185 1.00 43.38 221 ALA A O 1
ATOM 1604 N N . SER A 1 222 ? -38.020 0.742 -7.021 1.00 38.47 222 SER A N 1
ATOM 1605 C CA . SER A 1 222 ? -39.289 1.461 -7.056 1.00 38.47 222 SER A CA 1
ATOM 1606 C C . SER A 1 222 ? -40.424 0.472 -7.318 1.00 38.47 222 SER A C 1
ATOM 1608 O O . SER A 1 222 ? -40.529 -0.102 -8.401 1.00 38.47 222 SER A O 1
ATOM 1610 N N . ALA A 1 223 ? -41.261 0.264 -6.304 1.00 38.25 223 ALA A N 1
ATOM 1611 C CA . ALA A 1 223 ? -42.498 -0.485 -6.414 1.00 38.25 223 ALA A CA 1
ATOM 1612 C C . ALA A 1 223 ? -43.485 0.279 -7.307 1.00 38.25 223 ALA A C 1
ATOM 1614 O O . ALA A 1 223 ? -43.776 1.456 -7.081 1.00 38.25 223 ALA A O 1
ATOM 1615 N N . ALA A 1 224 ? -43.992 -0.418 -8.320 1.00 42.19 224 ALA A N 1
ATOM 1616 C CA . ALA A 1 224 ? -45.104 0.017 -9.143 1.00 42.19 224 ALA A CA 1
ATOM 1617 C C . ALA A 1 224 ? -46.344 0.275 -8.274 1.00 42.19 224 ALA A C 1
ATOM 1619 O O . ALA A 1 224 ? -46.735 -0.552 -7.449 1.00 42.19 224 ALA A O 1
ATOM 1620 N N . THR A 1 225 ? -46.964 1.432 -8.469 1.00 43.75 225 THR A N 1
ATOM 1621 C CA . THR A 1 225 ? -48.243 1.798 -7.857 1.00 43.75 225 THR A CA 1
ATOM 1622 C C . THR A 1 225 ? -49.383 1.067 -8.580 1.00 43.75 225 THR A C 1
ATOM 1624 O O . THR A 1 225 ? -49.421 1.123 -9.810 1.00 43.75 225 THR A O 1
ATOM 1627 N N . PRO A 1 226 ? -50.341 0.419 -7.890 1.00 41.53 226 PRO A N 1
ATOM 1628 C CA . PRO A 1 226 ? -51.604 0.045 -8.511 1.00 41.53 226 PRO A CA 1
ATOM 1629 C C . PRO A 1 226 ? -52.538 1.263 -8.521 1.00 41.53 226 PRO A C 1
ATOM 1631 O O . PRO A 1 226 ? -52.768 1.888 -7.486 1.00 41.53 226 PRO A O 1
ATOM 1634 N N . ALA A 1 227 ? -53.054 1.614 -9.699 1.00 50.28 227 ALA A N 1
ATOM 1635 C CA . ALA A 1 227 ? -54.138 2.578 -9.834 1.00 50.28 227 ALA A CA 1
ATOM 1636 C C . ALA A 1 227 ? -55.467 1.908 -9.451 1.00 50.28 227 ALA A C 1
ATOM 1638 O O . ALA A 1 227 ? -55.749 0.794 -9.900 1.00 50.28 227 ALA A O 1
ATOM 1639 N N . ALA A 1 228 ? -56.229 2.598 -8.602 1.00 45.91 228 ALA A N 1
ATOM 1640 C CA . ALA A 1 228 ? -57.647 2.358 -8.357 1.00 45.91 228 ALA A CA 1
ATOM 1641 C C . ALA A 1 228 ? -58.499 2.980 -9.472 1.00 45.91 228 ALA A C 1
ATOM 1643 O O . ALA A 1 228 ? -58.040 3.990 -10.058 1.00 45.91 228 ALA A O 1
#

Radius of gyration: 21.1 Å; chains: 1; bounding box: 86×40×52 Å

Organism: NCBI:txid1333877

Sequence (228 aa):
ASNGSAVTANASAATAVRMTWNGCKCKKEWTWAGIGSCNASCCNPDNDQEGPWCMVEDKTCEDADWGYCKPWQPSMTALCQDAPSGWLDNEGASCGQYRAEGWCTSEGKYGAGWDTTWGDFQEYATGGRTALQACCTCGGGHKGSATCRDAQGWRDSDGDDCQVYQESAWCTHAGRTGAGWHTSTWGQITAFATDGKSALDACCACGGGANGSSSAGAQPASAATPAA

Foldseek 3Di:
DDDDDDPDDDPVLQQDFFAALLRFTFDQWDADPPQGIRNGRWDDSNVDPLGIKGQGPDQVSDPGRIHHTDDDCPQQLVQFAFPPHCDAWPVRDGLVNCQVQQQAALVQGGGPSNDPVVDDQCVRDDPSDGCCAGHNRRVHGDRAHPQFDFAPPDAFQVGHGQVNCQVQQQAALVQGGGSSNDCVPPNDQQVRDDPSDGSCQGYRRRQHGDPSDPPPPDDDDDDDDDDD

pLDDT: mean 79.6, std 18.78, range [30.16, 97.25]